Protein AF-A0A8J2LTZ0-F1 (afdb_monomer)

Mean predicted aligned error: 5.01 Å

Radius of gyration: 19.56 Å; Cα contacts (8 Å, |Δi|>4): 197; chains: 1; bounding box: 37×39×78 Å

Organism: NCBI:txid39272

Nearest PDB structures (foldseek):
  4l1j-assembly1_A  TM=9.941E-01  e=5.774E-14  Homo sapiens
  4dmb-assembly1_A  TM=9.939E-01  e=9.249E-14  Homo sapiens
  4l7e-assembly1_A  TM=9.922E-01  e=8.417E-14  Homo sapiens
  4l7w-assembly1_A-2  TM=9.909E-01  e=3.301E-13  Homo sapiens
  5tk6-assembly1_A  TM=7.245E-01  e=4.046E-03  Priestia megaterium

Sequence (200 aa):
MSENKSTSLDKMPPTLDFLNYICKLKHLDRAGWVRCGIEKPEPVAAHMYRMAVMSAFIIRDPSIDANKCIRLSIVHDMGESIIGDITPHDDVPKTTKAAMEFAAIEKITSLLPGASGEELLNLFVEYEEGKTPEAKIVKYLDRYDMIQQAYEYERNEKKPKFLQEFFDATANFFDDSHPIIKDLVDKLLAAREANTPFSQ

Foldseek 3Di:
DDDPPPPDPPDDQLVVVLVVLLVLQQVFFQVLCVVLVNPDGGGNQVLLVVQLVCLQPLPPPPVDDSVLLNLLSNQQCSLCSPVGNDDPPNPQDPVNVVVSSLVSLLSSLVSDDDPSSVVSSVSNVCLVVCPDPSSVVSVLSSLLSQLLVVLVSCLVVVNQCSVVVSCVVCVPPDDCPRVSSNVSVVVSVVCSVVVPDDDD

Secondary structure (DSSP, 8-state):
---------SS--HHHHHHHHHHHTTS-B-HHHHHTT-SSPPBHHHHHHHHHHHHHHT---TTS-HHHHHHHHHHTTTTHHHH----TTS---HHHHHHHHHHHHHHHHTTS-HHHHHHHHHHHHHHHHT-SHHHHHHHHHHHHHHHHHHHHHHHHTT-TTTTHHHHHTTTTT--TTSHHHHHHHHHHHHHHHHTPPPP-

Solvent-accessible surface area (backbone atoms only — not comparable to full-atom values): 11386 Å² total; per-residue (Å²): 136,82,82,79,78,81,74,80,79,86,64,79,57,46,60,58,50,37,52,51,41,61,51,41,23,67,72,36,54,36,43,73,39,50,74,74,65,46,90,80,47,60,23,48,46,54,55,27,48,53,36,23,51,40,26,63,71,65,57,74,60,87,93,51,59,37,69,55,24,26,54,36,32,66,41,60,66,57,20,31,47,73,74,46,66,83,51,93,84,68,79,66,53,71,70,56,49,54,53,52,38,49,55,32,37,54,55,50,27,69,32,41,70,67,70,62,15,52,52,52,49,50,39,36,52,44,42,73,68,42,76,49,73,43,28,41,52,41,58,49,40,55,56,49,51,53,43,52,49,39,54,53,48,22,58,75,71,70,37,82,71,75,54,45,69,58,48,66,76,42,66,87,69,73,53,82,89,45,57,72,60,38,53,51,51,54,52,49,55,53,35,61,75,67,68,59,76,80,85,127

Structure (mmCIF, N/CA/C/O backbone):
data_AF-A0A8J2LTZ0-F1
#
_entry.id   AF-A0A8J2LTZ0-F1
#
loop_
_atom_site.group_PDB
_atom_site.id
_atom_site.type_symbol
_atom_site.label_atom_id
_atom_site.label_alt_id
_atom_site.label_comp_id
_atom_site.label_asym_id
_atom_site.label_entity_id
_atom_site.label_seq_id
_atom_site.pdbx_PDB_ins_code
_atom_site.Cartn_x
_atom_site.Cartn_y
_atom_site.Cartn_z
_atom_site.occupancy
_atom_site.B_iso_or_equiv
_atom_site.auth_seq_id
_atom_site.auth_comp_id
_atom_site.auth_asym_id
_atom_site.auth_atom_id
_atom_site.pdbx_PDB_model_num
ATOM 1 N N . MET A 1 1 ? -6.644 -12.182 -57.196 1.00 40.38 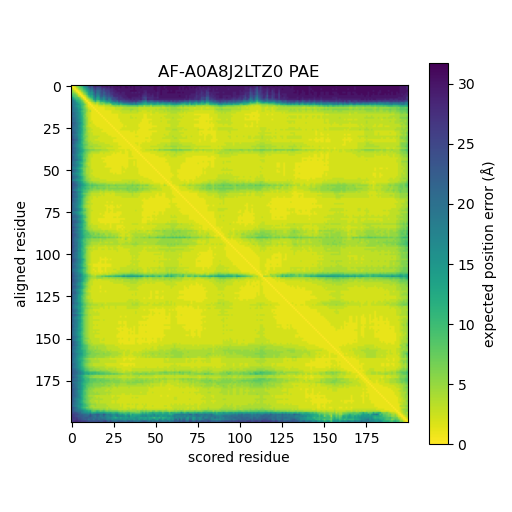1 MET A N 1
ATOM 2 C CA . MET A 1 1 ? -6.106 -12.986 -56.080 1.00 40.38 1 MET A CA 1
ATOM 3 C C . MET A 1 1 ? -6.037 -12.070 -54.875 1.00 40.38 1 MET A C 1
ATOM 5 O O . MET A 1 1 ? -5.171 -11.211 -54.824 1.00 40.38 1 MET A O 1
ATOM 9 N N . SER A 1 2 ? -7.046 -12.135 -54.011 1.00 39.97 2 SER A N 1
ATOM 10 C CA . SER A 1 2 ? -7.120 -11.343 -52.785 1.00 39.97 2 SER A CA 1
ATOM 11 C C . SER A 1 2 ? -6.332 -12.061 -51.693 1.00 39.97 2 SER A C 1
ATOM 13 O O . SER A 1 2 ? -6.757 -13.117 -51.223 1.00 39.97 2 SER A O 1
ATOM 15 N N . GLU A 1 3 ? -5.187 -11.509 -51.304 1.00 43.00 3 GLU A N 1
ATOM 16 C CA . GLU A 1 3 ? -4.501 -11.928 -50.085 1.00 43.00 3 GLU A CA 1
ATOM 17 C C . GLU A 1 3 ? -5.344 -11.503 -48.884 1.00 43.00 3 GLU A C 1
ATOM 19 O O . GLU A 1 3 ? -5.411 -10.333 -48.509 1.00 43.00 3 GLU A O 1
ATOM 24 N N . ASN A 1 4 ? -6.026 -12.480 -48.299 1.00 43.69 4 ASN A N 1
ATOM 25 C CA . ASN A 1 4 ? -6.722 -12.327 -47.040 1.00 43.69 4 ASN A CA 1
ATOM 26 C C . ASN A 1 4 ? -5.665 -12.308 -45.924 1.00 43.69 4 ASN A C 1
ATOM 28 O O . ASN A 1 4 ? -5.290 -13.353 -45.391 1.00 43.69 4 ASN A O 1
ATOM 32 N N . LYS A 1 5 ? -5.132 -11.125 -45.598 1.00 48.72 5 LYS A N 1
ATOM 33 C CA . LYS A 1 5 ? -4.379 -10.924 -44.355 1.00 48.72 5 LYS A CA 1
ATOM 34 C C . LYS A 1 5 ? -5.363 -11.008 -43.192 1.00 48.72 5 LYS A C 1
ATOM 36 O O . LYS A 1 5 ? -5.880 -10.000 -42.726 1.00 48.72 5 LYS A O 1
ATOM 41 N N . SER A 1 6 ? -5.601 -12.228 -42.724 1.00 45.28 6 SER A N 1
ATOM 42 C CA . SER A 1 6 ? -6.090 -12.489 -41.374 1.00 45.28 6 SER A CA 1
ATOM 43 C C . SER A 1 6 ? -5.031 -11.990 -40.386 1.00 45.28 6 SER A C 1
ATOM 45 O O . SER A 1 6 ? -4.165 -12.745 -39.948 1.00 45.28 6 SER A O 1
ATOM 47 N N . THR A 1 7 ? -5.028 -10.691 -40.095 1.00 48.81 7 THR A N 1
ATOM 48 C CA . THR A 1 7 ? -4.232 -10.117 -39.009 1.00 48.81 7 THR A CA 1
ATOM 49 C C . THR A 1 7 ? -4.805 -10.622 -37.691 1.00 48.81 7 THR A C 1
ATOM 51 O O . THR A 1 7 ? -5.955 -10.337 -37.366 1.00 48.81 7 THR A O 1
ATOM 54 N N . SER A 1 8 ? -4.010 -11.412 -36.972 1.00 49.56 8 SER A N 1
ATOM 55 C CA . SER A 1 8 ? -4.350 -12.049 -35.701 1.00 49.56 8 SER A CA 1
ATOM 56 C C . SER A 1 8 ? -4.880 -11.044 -34.671 1.00 49.56 8 SER A C 1
ATOM 58 O O . SER A 1 8 ? -4.117 -10.233 -34.148 1.00 49.56 8 SER A O 1
ATOM 60 N N . LEU A 1 9 ? -6.166 -11.142 -34.342 1.00 53.19 9 LEU A N 1
ATOM 61 C CA . LEU A 1 9 ? -6.777 -10.524 -33.158 1.00 53.19 9 LEU A CA 1
ATOM 62 C C . LEU A 1 9 ? -6.761 -11.470 -31.938 1.00 53.19 9 LEU A C 1
ATOM 64 O O . LEU A 1 9 ? -7.422 -11.200 -30.944 1.00 53.19 9 LEU A O 1
ATOM 68 N N . ASP A 1 10 ? -5.998 -12.568 -31.988 1.00 63.09 10 ASP A N 1
ATOM 69 C CA . ASP A 1 10 ? -6.028 -13.623 -30.961 1.00 63.09 10 ASP A CA 1
ATOM 70 C C . ASP A 1 10 ? -5.304 -13.269 -29.649 1.00 63.09 10 ASP A C 1
ATOM 72 O O . ASP A 1 10 ? -5.413 -14.014 -28.675 1.00 63.09 10 ASP A O 1
ATOM 76 N N . LYS A 1 11 ? -4.554 -12.157 -29.584 1.00 69.62 11 LYS A N 1
ATOM 77 C CA . LYS A 1 11 ? -3.869 -11.716 -28.356 1.00 69.62 11 LYS A CA 1
ATOM 78 C C . LYS A 1 11 ? -3.955 -10.207 -28.167 1.00 69.62 11 LYS A C 1
ATOM 80 O O . LYS A 1 11 ? -3.674 -9.441 -29.088 1.00 69.62 11 LYS A O 1
ATOM 85 N N . MET A 1 12 ? -4.319 -9.803 -26.953 1.00 85.31 12 MET A N 1
ATOM 86 C CA . MET A 1 12 ? -4.324 -8.408 -26.527 1.00 85.31 12 MET A CA 1
ATOM 87 C C . MET A 1 12 ? -2.895 -7.832 -26.620 1.00 85.31 12 MET A C 1
ATOM 89 O O . MET A 1 12 ? -1.934 -8.525 -26.275 1.00 85.31 12 MET A O 1
ATOM 93 N N . PRO A 1 13 ? -2.714 -6.585 -27.091 1.00 92.88 13 PRO A N 1
ATOM 94 C CA . PRO A 1 13 ? -1.426 -5.904 -27.021 1.00 92.88 13 PRO A CA 1
ATOM 95 C C . PRO A 1 13 ? -0.879 -5.896 -25.580 1.00 92.88 13 PRO A C 1
ATOM 97 O O . PRO A 1 13 ? -1.644 -5.580 -24.666 1.00 92.88 13 PRO A O 1
ATOM 100 N N . PRO A 1 14 ? 0.425 -6.159 -25.355 1.00 93.94 14 PRO A N 1
ATOM 101 C CA . PRO A 1 14 ? 0.993 -6.265 -24.006 1.00 93.94 14 PRO A CA 1
ATOM 102 C C . PRO A 1 14 ? 0.697 -5.063 -23.104 1.00 93.94 14 PRO A C 1
ATOM 104 O O . PRO A 1 14 ? 0.340 -5.228 -21.944 1.00 93.94 14 PRO A O 1
ATOM 107 N N . THR A 1 15 ? 0.744 -3.847 -23.650 1.00 92.81 15 THR A N 1
ATOM 108 C CA . THR A 1 15 ? 0.441 -2.623 -22.898 1.00 92.81 15 THR A CA 1
ATOM 109 C C . THR A 1 15 ? -1.018 -2.542 -22.450 1.00 92.81 15 THR A C 1
ATOM 111 O O . THR A 1 15 ? -1.293 -2.023 -21.372 1.00 92.81 15 THR A O 1
ATOM 114 N N . LEU A 1 16 ? -1.961 -3.070 -23.235 1.00 95.25 16 LEU A N 1
ATOM 115 C CA . LEU A 1 16 ? -3.363 -3.160 -22.827 1.00 95.25 16 LEU A CA 1
ATOM 116 C C . LEU A 1 16 ? -3.557 -4.253 -21.770 1.00 95.25 16 LEU A C 1
ATOM 118 O O . LEU A 1 16 ? -4.311 -4.043 -20.824 1.00 95.25 16 LEU A O 1
ATOM 122 N N . ASP A 1 17 ? -2.830 -5.368 -21.862 1.00 95.25 17 ASP A N 1
ATOM 123 C CA . ASP A 1 17 ? -2.831 -6.394 -20.812 1.00 95.25 17 ASP A CA 1
ATOM 124 C C . ASP A 1 17 ? -2.234 -5.892 -19.494 1.00 95.25 17 ASP A C 1
ATOM 126 O O . ASP A 1 17 ? -2.790 -6.168 -18.431 1.00 95.25 17 ASP A O 1
ATOM 130 N N . PHE A 1 18 ? -1.170 -5.088 -19.541 1.00 97.06 18 PHE A N 1
ATOM 131 C CA . PHE A 1 18 ? -0.648 -4.388 -18.367 1.00 97.06 18 PHE A CA 1
ATOM 132 C C . PHE A 1 18 ? -1.750 -3.549 -17.704 1.00 97.06 18 PHE A C 1
ATOM 134 O O . PHE A 1 18 ? -2.015 -3.701 -16.512 1.00 97.06 18 PHE A O 1
ATOM 141 N N . LEU A 1 19 ? -2.462 -2.725 -18.482 1.00 97.12 19 LEU A N 1
ATOM 142 C CA . LEU A 1 19 ? -3.569 -1.915 -17.964 1.00 97.12 19 LEU A CA 1
ATOM 143 C C . LEU A 1 19 ? -4.720 -2.772 -17.419 1.00 97.12 19 LEU A C 1
ATOM 145 O O . LEU A 1 19 ? -5.351 -2.375 -16.439 1.00 97.12 19 LEU A O 1
ATOM 149 N N . ASN A 1 20 ? -4.973 -3.950 -17.997 1.00 97.38 20 ASN A N 1
ATOM 150 C CA . ASN A 1 20 ? -5.952 -4.900 -17.469 1.00 97.38 20 ASN A CA 1
ATOM 151 C C . ASN A 1 20 ? -5.545 -5.417 -16.081 1.00 97.38 20 ASN A C 1
ATOM 153 O O . ASN A 1 20 ? -6.409 -5.513 -15.213 1.00 97.38 20 ASN A O 1
ATOM 157 N N . TYR A 1 21 ? -4.260 -5.700 -15.833 1.00 97.88 21 TYR A N 1
ATOM 158 C CA . TYR A 1 21 ? -3.774 -6.051 -14.491 1.00 97.88 21 TYR A CA 1
ATOM 159 C C . TYR A 1 21 ? -3.962 -4.900 -13.501 1.00 97.88 21 TYR A C 1
ATOM 161 O O . TYR A 1 21 ? -4.555 -5.106 -12.445 1.00 97.88 21 TYR A O 1
ATOM 169 N N . ILE A 1 22 ? -3.585 -3.673 -13.870 1.00 97.75 22 ILE A N 1
ATOM 170 C CA . ILE A 1 22 ? -3.809 -2.498 -13.011 1.00 97.75 22 ILE A CA 1
ATOM 171 C C . ILE A 1 22 ? -5.305 -2.279 -12.735 1.00 97.75 22 ILE A C 1
ATOM 173 O O . ILE A 1 22 ? -5.693 -1.904 -11.631 1.00 97.75 22 ILE A O 1
ATOM 177 N N . CYS A 1 23 ? -6.174 -2.549 -13.712 1.00 98.12 23 CYS A N 1
ATOM 178 C CA . CYS A 1 23 ? -7.620 -2.438 -13.545 1.00 98.12 23 CYS A CA 1
ATOM 179 C C . CYS A 1 23 ? -8.162 -3.381 -12.461 1.00 98.12 23 CYS A C 1
ATOM 181 O O . CYS A 1 23 ? -9.056 -2.988 -11.715 1.00 98.12 23 CYS A O 1
ATOM 183 N N . LYS A 1 24 ? -7.597 -4.586 -12.311 1.00 98.44 24 LYS A N 1
ATOM 184 C CA . LYS A 1 24 ? -8.033 -5.539 -11.277 1.00 98.44 24 LYS A CA 1
ATOM 185 C C . LYS A 1 24 ? -7.898 -4.973 -9.866 1.00 98.44 24 LYS A C 1
ATOM 187 O O . LYS A 1 24 ? -8.767 -5.232 -9.047 1.00 98.44 24 LYS A O 1
ATOM 192 N N . LEU A 1 25 ? -6.890 -4.137 -9.610 1.00 98.50 25 LEU A N 1
ATOM 193 C CA . LEU A 1 25 ? -6.675 -3.499 -8.302 1.00 98.50 25 LEU A CA 1
ATOM 194 C C . LEU A 1 25 ? -7.804 -2.534 -7.916 1.00 98.50 25 LEU A C 1
ATOM 196 O O . LEU A 1 25 ? -7.984 -2.245 -6.740 1.00 98.50 25 LEU A O 1
ATOM 200 N N . LYS A 1 26 ? -8.588 -2.039 -8.885 1.00 98.19 26 LYS A N 1
ATOM 201 C CA . LYS A 1 26 ? -9.785 -1.212 -8.630 1.00 98.19 26 LYS A CA 1
ATOM 202 C C . LYS A 1 26 ? -10.966 -2.024 -8.099 1.00 98.19 26 LYS A C 1
ATOM 204 O O . LYS A 1 26 ? -11.937 -1.440 -7.630 1.00 98.19 26 LYS A O 1
ATOM 209 N N . HIS A 1 27 ? -10.898 -3.343 -8.245 1.00 98.00 27 HIS A N 1
ATOM 210 C CA . HIS A 1 27 ? -11.948 -4.300 -7.904 1.00 98.00 27 HIS A CA 1
ATOM 211 C C . HIS A 1 27 ? -11.455 -5.370 -6.923 1.00 98.00 27 HIS A C 1
ATOM 213 O O . HIS A 1 27 ? -12.162 -6.343 -6.679 1.00 98.00 27 HIS A O 1
ATOM 219 N N . LEU A 1 28 ? -10.232 -5.214 -6.411 1.00 98.38 28 LEU A N 1
ATOM 220 C CA . LEU A 1 28 ? -9.662 -6.069 -5.387 1.00 98.38 28 LEU A CA 1
ATOM 221 C C . LEU A 1 28 ? -9.823 -5.357 -4.053 1.00 98.38 28 LEU A C 1
ATOM 223 O O . LEU A 1 28 ? -9.077 -4.427 -3.755 1.00 98.38 28 LEU A O 1
ATOM 227 N N . ASP A 1 29 ? -10.823 -5.779 -3.296 1.00 98.50 29 ASP A N 1
ATOM 228 C CA . ASP A 1 29 ? -11.063 -5.301 -1.942 1.00 98.50 29 ASP A CA 1
ATOM 229 C C . ASP A 1 29 ? -9.931 -5.743 -1.016 1.00 98.50 29 ASP A C 1
ATOM 231 O O . ASP A 1 29 ? -9.497 -6.897 -1.077 1.00 98.50 29 ASP A O 1
ATOM 235 N N . ARG A 1 30 ? -9.482 -4.850 -0.127 1.00 98.44 30 ARG A N 1
ATOM 236 C CA . ARG A 1 30 ? -8.475 -5.218 0.870 1.00 98.44 30 ARG A CA 1
ATOM 237 C C . ARG A 1 30 ? -9.021 -6.282 1.821 1.00 98.44 30 ARG A C 1
ATOM 239 O O . ARG A 1 30 ? -9.986 -6.056 2.561 1.00 98.44 30 ARG A O 1
ATOM 246 N N . ALA A 1 31 ? -8.373 -7.439 1.834 1.00 97.31 31 ALA A N 1
ATOM 247 C CA . ALA A 1 31 ? -8.829 -8.654 2.495 1.00 97.31 31 ALA A CA 1
ATOM 248 C C . ALA A 1 31 ? -8.902 -8.502 4.022 1.00 97.31 31 ALA A C 1
ATOM 250 O O . ALA A 1 31 ? -9.782 -9.083 4.664 1.00 97.31 31 ALA A O 1
ATOM 251 N 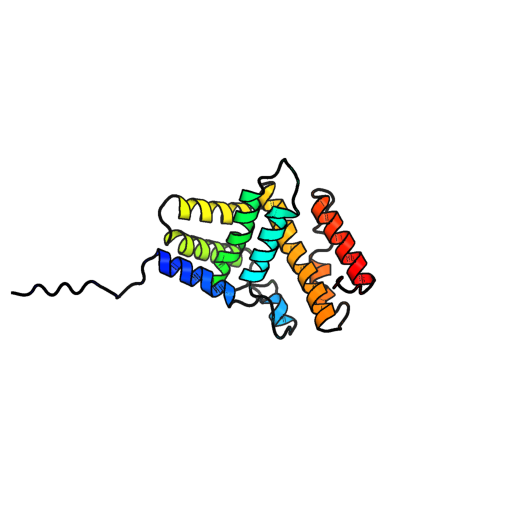N . GLY A 1 32 ? -8.047 -7.655 4.607 1.00 97.19 32 GLY A N 1
ATOM 252 C CA . GLY A 1 32 ? -8.122 -7.296 6.025 1.00 97.19 32 GLY A CA 1
ATOM 253 C C . GLY A 1 32 ? -9.493 -6.732 6.418 1.00 97.19 32 GLY A C 1
ATOM 254 O O . GLY A 1 32 ? -10.077 -7.170 7.405 1.00 97.19 32 GLY A O 1
ATOM 255 N N . TRP A 1 33 ? -10.053 -5.827 5.612 1.00 98.31 33 TRP A N 1
ATOM 256 C CA . TRP A 1 33 ? -11.362 -5.216 5.870 1.00 98.31 33 TRP A CA 1
ATOM 257 C C . TRP A 1 33 ? -12.518 -6.183 5.607 1.00 98.31 33 TRP A C 1
ATOM 259 O O . TRP A 1 33 ? -13.475 -6.222 6.385 1.00 98.31 33 TRP A O 1
ATOM 269 N N . VAL A 1 34 ? -12.409 -7.001 4.552 1.00 97.50 34 VAL A N 1
ATOM 270 C CA . VAL A 1 34 ? -13.381 -8.063 4.239 1.00 97.50 34 VAL A CA 1
ATOM 271 C C . VAL A 1 34 ? -13.520 -9.022 5.424 1.00 97.50 34 VAL A C 1
ATOM 273 O O . VAL A 1 34 ? -14.635 -9.313 5.858 1.00 97.50 34 VAL A O 1
ATOM 276 N N . ARG A 1 35 ? -12.396 -9.460 6.010 1.00 96.94 35 ARG A N 1
ATOM 277 C CA . ARG A 1 35 ? -12.371 -10.344 7.189 1.00 96.94 35 ARG A CA 1
ATOM 278 C C . ARG A 1 35 ? -13.108 -9.738 8.385 1.00 96.94 35 ARG A C 1
ATOM 280 O O . ARG A 1 35 ? -13.810 -10.451 9.097 1.00 96.94 35 ARG A O 1
ATOM 287 N N . CYS A 1 36 ? -12.968 -8.433 8.599 1.00 96.44 36 CYS A N 1
ATOM 288 C CA . CYS A 1 36 ? -13.616 -7.718 9.699 1.00 96.44 36 CYS A CA 1
ATOM 289 C C . CYS A 1 36 ? -15.098 -7.399 9.440 1.00 96.44 36 CYS A C 1
ATOM 291 O O . CYS A 1 36 ? -15.739 -6.767 10.280 1.00 96.44 36 CYS A O 1
ATOM 293 N N . GLY A 1 37 ? -15.652 -7.825 8.300 1.00 96.75 37 GLY A N 1
ATOM 294 C CA . GLY A 1 37 ? -17.060 -7.637 7.963 1.00 96.75 37 GLY A CA 1
ATOM 295 C C . GLY A 1 37 ? -17.416 -6.217 7.522 1.00 96.75 37 GLY A C 1
ATOM 296 O O . GLY A 1 37 ? -18.571 -5.820 7.663 1.00 96.75 37 GLY A O 1
ATOM 297 N N . ILE A 1 38 ? -16.454 -5.447 7.004 1.00 97.75 38 ILE A N 1
ATOM 298 C CA . ILE A 1 38 ? -16.748 -4.169 6.343 1.00 97.75 38 ILE A CA 1
ATOM 299 C C . ILE A 1 38 ? -17.543 -4.454 5.064 1.00 97.75 38 ILE A C 1
ATOM 301 O O . ILE A 1 38 ? -17.085 -5.210 4.213 1.00 97.75 38 ILE A O 1
ATOM 305 N N . GLU A 1 39 ? -18.724 -3.847 4.910 1.00 94.75 39 GLU A N 1
ATOM 306 C CA . GLU A 1 39 ? -19.608 -4.109 3.759 1.00 94.75 39 GLU A CA 1
ATOM 307 C C . GLU A 1 39 ? -19.034 -3.572 2.437 1.00 94.75 39 GLU A C 1
ATOM 309 O O . GLU A 1 39 ? -19.190 -4.189 1.386 1.00 94.75 39 GLU A O 1
ATOM 314 N N . LYS A 1 40 ? -18.385 -2.402 2.487 1.00 96.25 40 LYS A N 1
ATOM 315 C CA . LYS A 1 40 ? -17.783 -1.718 1.330 1.00 96.25 40 LYS A CA 1
ATOM 316 C C . LYS A 1 40 ? -16.328 -1.360 1.634 1.00 96.25 40 LYS A C 1
ATOM 318 O O . LYS A 1 40 ? -16.031 -0.193 1.916 1.00 96.25 40 LYS A O 1
ATOM 323 N N . PRO A 1 41 ? -15.447 -2.368 1.679 1.00 97.75 41 PRO A N 1
ATOM 324 C CA . PRO A 1 41 ? -14.032 -2.155 1.920 1.00 97.75 41 PRO A CA 1
ATOM 325 C C . PRO A 1 41 ? -13.419 -1.351 0.768 1.00 97.75 41 PRO A C 1
ATOM 327 O O . PRO A 1 41 ? -13.922 -1.343 -0.355 1.00 97.75 41 PRO A O 1
ATOM 330 N N . GLU A 1 42 ? -12.351 -0.618 1.058 1.00 98.31 42 GLU A N 1
ATOM 331 C CA . GLU A 1 42 ? -11.603 0.079 0.026 1.00 98.31 42 GLU A CA 1
ATOM 332 C C . GLU A 1 42 ? -10.904 -0.950 -0.875 1.00 98.31 42 GLU A C 1
ATOM 334 O O . GLU A 1 42 ? -10.415 -1.978 -0.383 1.00 98.31 42 GLU A O 1
ATOM 339 N N . PRO A 1 43 ? -10.815 -0.685 -2.186 1.00 98.56 43 PRO A N 1
ATOM 340 C CA . PRO A 1 43 ? -9.971 -1.481 -3.051 1.00 98.56 43 PRO A CA 1
ATOM 341 C C . PRO A 1 43 ? -8.492 -1.135 -2.826 1.00 98.56 43 PRO A C 1
ATOM 343 O O . PRO A 1 43 ? -8.157 -0.001 -2.475 1.00 98.56 43 PRO A O 1
ATOM 346 N N . VAL A 1 44 ? -7.591 -2.067 -3.132 1.00 98.69 44 VAL A N 1
ATOM 347 C CA . VAL A 1 44 ? -6.125 -1.886 -3.055 1.00 98.69 44 VAL A CA 1
ATOM 348 C C . VAL A 1 44 ? -5.665 -0.630 -3.808 1.00 98.69 44 VAL A C 1
ATOM 350 O O . VAL A 1 44 ? -4.824 0.132 -3.336 1.00 98.69 44 VAL A O 1
ATOM 353 N N . ALA A 1 45 ? -6.278 -0.325 -4.957 1.00 98.56 45 ALA A N 1
ATOM 354 C CA . ALA A 1 45 ? -5.967 0.899 -5.698 1.00 98.56 45 ALA A CA 1
ATOM 355 C C . ALA A 1 45 ? -6.280 2.200 -4.923 1.00 98.56 45 ALA A C 1
ATOM 357 O O . ALA A 1 45 ? -5.597 3.203 -5.132 1.00 98.56 45 ALA A O 1
ATOM 358 N N . ALA A 1 46 ? -7.302 2.213 -4.058 1.00 98.69 46 ALA A N 1
ATOM 359 C CA . ALA A 1 46 ? -7.654 3.385 -3.250 1.00 98.69 46 ALA A CA 1
ATOM 360 C C . ALA A 1 46 ? -6.643 3.613 -2.116 1.00 98.69 46 ALA A C 1
ATOM 362 O O . ALA A 1 46 ? -6.220 4.752 -1.906 1.00 98.69 46 ALA A O 1
ATOM 363 N N . HIS A 1 47 ? -6.190 2.529 -1.484 1.00 98.69 47 HIS A N 1
ATOM 364 C CA . HIS A 1 47 ? -5.102 2.542 -0.509 1.00 98.69 47 HIS A CA 1
ATOM 365 C C . HIS A 1 47 ? -3.821 3.150 -1.111 1.00 98.69 47 HIS A C 1
ATOM 367 O O . HIS A 1 47 ? -3.326 4.183 -0.647 1.00 98.69 47 HIS A O 1
ATOM 373 N N . MET A 1 48 ? -3.354 2.606 -2.242 1.00 98.69 48 MET A N 1
ATOM 374 C CA . MET A 1 48 ? -2.170 3.127 -2.940 1.00 98.69 48 MET A CA 1
ATOM 375 C C . MET A 1 48 ? -2.333 4.591 -3.383 1.00 98.69 48 MET A C 1
ATOM 377 O O . MET A 1 48 ? -1.368 5.361 -3.383 1.00 98.69 48 MET A O 1
ATOM 381 N N . TYR A 1 49 ? -3.551 5.011 -3.750 1.00 98.81 49 TYR A N 1
ATOM 382 C CA . TYR A 1 49 ? -3.832 6.405 -4.096 1.00 98.81 49 TYR A CA 1
ATOM 383 C C . TYR A 1 49 ? -3.626 7.343 -2.902 1.00 98.81 49 TYR A C 1
ATOM 385 O O . TYR A 1 49 ? -2.930 8.354 -3.042 1.00 98.81 49 TYR A O 1
ATOM 393 N N . ARG A 1 50 ? -4.184 7.031 -1.723 1.00 98.69 50 ARG A N 1
ATOM 394 C CA . ARG A 1 50 ? -4.010 7.890 -0.541 1.00 98.69 50 ARG A CA 1
ATOM 395 C C . ARG A 1 50 ? -2.544 7.919 -0.103 1.00 98.69 50 ARG A C 1
ATOM 397 O O . ARG A 1 50 ? -2.032 9.007 0.158 1.00 98.69 50 ARG A O 1
ATOM 404 N N . MET A 1 51 ? -1.821 6.801 -0.176 1.00 98.62 51 MET A N 1
ATOM 405 C CA . MET A 1 51 ? -0.368 6.774 0.048 1.00 98.62 51 MET A CA 1
ATOM 406 C C . MET A 1 51 ? 0.417 7.691 -0.898 1.00 98.62 51 MET A C 1
ATOM 408 O O . MET A 1 51 ? 1.300 8.431 -0.453 1.00 98.62 51 MET A O 1
ATOM 412 N N . ALA A 1 52 ? 0.084 7.696 -2.191 1.00 98.62 52 ALA A N 1
ATOM 413 C CA . ALA A 1 52 ? 0.712 8.585 -3.165 1.00 98.62 52 ALA A CA 1
ATOM 414 C C . ALA A 1 52 ? 0.440 10.066 -2.845 1.00 98.62 52 ALA A C 1
ATOM 416 O O . ALA A 1 52 ? 1.349 10.894 -2.920 1.00 98.62 52 ALA A O 1
ATOM 417 N N . VAL A 1 53 ? -0.783 10.405 -2.421 1.00 98.62 53 VAL A N 1
ATOM 418 C CA . VAL A 1 53 ? -1.140 11.762 -1.969 1.00 98.62 53 VAL A CA 1
ATOM 419 C C . VAL A 1 53 ? -0.336 12.160 -0.727 1.00 98.62 53 VAL A C 1
ATOM 421 O O . VAL A 1 53 ? 0.201 13.270 -0.675 1.00 98.62 53 VAL A O 1
ATOM 424 N N . MET A 1 54 ? -0.197 11.265 0.256 1.00 98.31 54 MET A N 1
ATOM 425 C CA . MET A 1 54 ? 0.615 11.522 1.450 1.00 98.31 54 MET A CA 1
ATOM 426 C C . MET A 1 54 ? 2.089 11.742 1.092 1.00 98.31 54 MET A C 1
ATOM 428 O O . MET A 1 54 ? 2.693 12.714 1.552 1.00 98.31 54 MET A O 1
ATOM 432 N N . SER A 1 55 ? 2.637 10.901 0.212 1.00 97.88 55 SER A N 1
ATOM 433 C CA . SER A 1 55 ? 4.006 11.027 -0.301 1.00 97.88 55 SER A CA 1
ATOM 434 C C . SER A 1 55 ? 4.248 12.367 -0.999 1.00 97.88 55 SER A C 1
ATOM 436 O O . SER A 1 55 ? 5.300 12.968 -0.817 1.00 97.88 55 SER A O 1
ATOM 438 N N . ALA A 1 56 ? 3.274 12.852 -1.772 1.00 97.56 56 ALA A N 1
ATOM 439 C CA . ALA A 1 56 ? 3.404 14.079 -2.552 1.00 97.56 56 ALA A CA 1
ATOM 440 C C . ALA A 1 56 ? 3.302 15.365 -1.716 1.00 97.56 56 ALA A C 1
ATOM 442 O O . ALA A 1 56 ? 3.971 16.352 -2.020 1.00 97.56 56 ALA A O 1
ATOM 443 N N . PHE A 1 57 ? 2.426 15.391 -0.704 1.00 97.00 57 PHE A N 1
ATOM 444 C CA . PHE A 1 57 ? 2.001 16.656 -0.083 1.00 97.00 57 PHE A CA 1
ATOM 445 C C . PHE A 1 57 ? 2.223 16.742 1.428 1.00 97.00 57 PHE A C 1
ATOM 447 O O . PHE A 1 57 ? 2.296 17.854 1.974 1.00 97.00 57 PHE A O 1
ATOM 454 N N . ILE A 1 58 ? 2.323 15.596 2.105 1.00 95.38 58 ILE A N 1
ATOM 455 C CA . ILE A 1 58 ? 2.506 15.526 3.557 1.00 95.38 58 ILE A CA 1
ATOM 456 C C . ILE A 1 58 ? 3.978 15.313 3.900 1.00 95.38 58 ILE A C 1
ATOM 458 O O . ILE A 1 58 ? 4.500 15.994 4.784 1.00 95.38 58 ILE A O 1
ATOM 462 N N . ILE A 1 59 ? 4.667 14.431 3.176 1.00 93.44 59 ILE A N 1
ATOM 463 C CA . ILE A 1 59 ? 6.111 14.255 3.331 1.00 93.44 59 ILE A CA 1
ATOM 464 C C . ILE A 1 59 ? 6.822 15.472 2.736 1.00 93.44 59 ILE A C 1
ATOM 466 O O . ILE A 1 59 ? 6.806 15.703 1.532 1.00 93.44 59 ILE A O 1
ATOM 470 N N . ARG A 1 60 ? 7.417 16.285 3.612 1.00 90.06 60 ARG A N 1
ATOM 471 C CA . ARG A 1 60 ? 8.081 17.555 3.264 1.00 90.06 60 ARG A CA 1
ATOM 472 C C . ARG A 1 60 ? 9.563 17.577 3.622 1.00 90.06 60 ARG A C 1
ATOM 474 O O . ARG A 1 60 ? 10.157 18.649 3.696 1.00 90.06 60 ARG A O 1
ATOM 481 N N . ASP A 1 61 ? 10.142 16.411 3.885 1.00 90.31 61 ASP A N 1
ATOM 482 C CA . ASP A 1 61 ? 11.571 16.289 4.142 1.00 90.31 61 ASP A CA 1
ATOM 483 C C . ASP A 1 61 ? 12.349 16.565 2.840 1.00 90.31 61 ASP A C 1
ATOM 485 O O . ASP A 1 61 ? 12.199 15.812 1.877 1.00 90.31 61 ASP A O 1
ATOM 489 N N . PRO A 1 62 ? 13.168 17.632 2.773 1.00 91.19 62 PRO A N 1
ATOM 490 C CA . PRO A 1 62 ? 13.898 17.989 1.559 1.00 91.19 62 PRO A CA 1
ATOM 491 C C . PRO A 1 62 ? 15.012 16.995 1.196 1.00 91.19 62 PRO A C 1
ATOM 493 O O . PRO A 1 62 ? 15.573 17.098 0.108 1.00 91.19 62 PRO A O 1
ATOM 496 N N . SER A 1 63 ? 15.365 16.067 2.092 1.00 93.06 63 SER A N 1
ATOM 497 C CA . SER A 1 63 ? 16.344 15.007 1.829 1.00 93.06 63 SER A CA 1
ATOM 498 C C . SER A 1 63 ? 15.751 13.774 1.140 1.00 93.06 63 SER A C 1
ATOM 500 O O . SER A 1 63 ? 16.499 12.872 0.770 1.00 93.06 63 SER A O 1
ATOM 502 N N . ILE A 1 64 ? 14.429 13.742 0.956 1.00 95.94 64 ILE A N 1
ATOM 503 C CA . ILE A 1 64 ? 13.678 12.611 0.413 1.00 95.94 64 ILE A CA 1
ATOM 504 C C . ILE A 1 64 ? 13.174 12.949 -0.986 1.00 95.94 64 ILE A C 1
ATOM 506 O O . ILE A 1 64 ? 12.576 14.006 -1.206 1.00 95.94 64 ILE A O 1
ATOM 510 N N . ASP A 1 65 ? 13.347 12.030 -1.937 1.00 97.44 65 ASP A N 1
ATOM 511 C CA . ASP A 1 65 ? 12.736 12.179 -3.257 1.00 97.44 65 ASP A CA 1
ATOM 512 C C . ASP A 1 65 ? 11.237 11.833 -3.210 1.00 97.44 65 ASP A C 1
ATOM 514 O O . ASP A 1 65 ? 10.823 10.674 -3.308 1.00 97.44 65 ASP A O 1
ATOM 518 N N . ALA A 1 66 ? 10.399 12.866 -3.104 1.00 96.38 66 ALA A N 1
ATOM 519 C CA . ALA A 1 66 ? 8.946 12.716 -3.089 1.00 96.38 66 ALA A CA 1
ATOM 520 C C . ALA A 1 66 ? 8.396 12.033 -4.356 1.00 96.38 66 ALA A C 1
ATOM 522 O O . ALA A 1 66 ? 7.454 11.244 -4.264 1.00 96.38 66 ALA A O 1
ATOM 523 N N . ASN A 1 67 ? 8.987 12.268 -5.535 1.00 97.56 67 ASN A N 1
ATOM 524 C CA . ASN A 1 67 ? 8.537 11.615 -6.769 1.00 97.56 67 ASN A CA 1
ATOM 525 C C . ASN A 1 67 ? 8.806 10.113 -6.721 1.00 97.56 67 ASN A C 1
ATOM 527 O O . ASN A 1 67 ? 7.985 9.317 -7.184 1.00 97.56 67 ASN A O 1
ATOM 531 N N . LYS A 1 68 ? 9.933 9.715 -6.132 1.00 98.38 68 LYS A N 1
ATOM 532 C CA . LYS A 1 68 ? 10.248 8.309 -5.905 1.00 98.38 68 LYS A CA 1
ATOM 533 C C . LYS A 1 68 ? 9.300 7.677 -4.884 1.00 98.38 68 LYS A C 1
ATOM 535 O O . LYS A 1 68 ? 8.777 6.603 -5.162 1.00 98.38 68 LYS A O 1
ATOM 540 N N . CYS A 1 69 ? 8.980 8.356 -3.778 1.00 98.50 69 CYS A N 1
ATOM 541 C CA . CYS A 1 69 ? 7.974 7.887 -2.811 1.00 98.50 69 CYS A CA 1
ATOM 542 C C . CYS A 1 69 ? 6.589 7.687 -3.447 1.00 98.50 69 CYS A C 1
ATOM 544 O O . CYS A 1 69 ? 5.933 6.676 -3.192 1.00 98.50 69 CYS A O 1
ATOM 546 N N . ILE A 1 70 ? 6.156 8.605 -4.320 1.00 98.69 70 ILE A N 1
ATOM 547 C CA . ILE A 1 70 ? 4.908 8.463 -5.089 1.00 98.69 70 ILE A CA 1
ATOM 548 C C . ILE A 1 70 ? 4.956 7.199 -5.953 1.00 98.69 70 ILE A C 1
ATOM 550 O O . ILE A 1 70 ? 4.012 6.414 -5.946 1.00 98.69 70 ILE A O 1
ATOM 554 N N . ARG A 1 71 ? 6.059 6.985 -6.681 1.00 98.50 71 ARG A N 1
ATOM 555 C CA . ARG A 1 71 ? 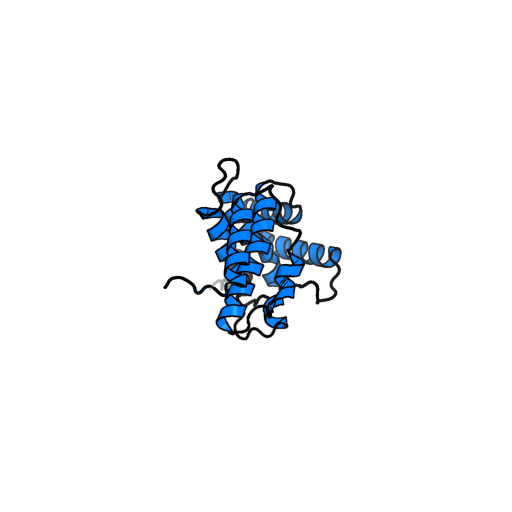6.233 5.819 -7.559 1.00 98.50 71 ARG A CA 1
ATOM 556 C C . ARG A 1 71 ? 6.264 4.502 -6.785 1.00 98.50 71 ARG A C 1
ATOM 558 O O . ARG A 1 71 ? 5.605 3.559 -7.199 1.00 98.50 71 ARG A O 1
ATOM 565 N N . LEU A 1 72 ? 6.966 4.453 -5.654 1.00 98.75 72 LEU A N 1
ATOM 566 C CA . LEU A 1 72 ? 6.949 3.307 -4.741 1.00 98.75 72 LEU A CA 1
ATOM 567 C C . LEU A 1 72 ? 5.521 3.027 -4.243 1.00 98.75 72 LEU A C 1
ATOM 569 O O . LEU A 1 72 ? 5.056 1.895 -4.331 1.00 98.75 72 LEU A O 1
ATOM 573 N N . SER A 1 73 ? 4.795 4.067 -3.815 1.00 98.75 73 SER A N 1
ATOM 574 C CA . SER A 1 73 ? 3.422 3.943 -3.302 1.00 98.75 73 SER A CA 1
ATOM 575 C C . SER A 1 73 ? 2.459 3.334 -4.322 1.00 98.75 73 SER A C 1
ATOM 577 O O . SER A 1 73 ? 1.648 2.494 -3.960 1.00 98.75 73 SER A O 1
ATOM 579 N N . ILE A 1 74 ? 2.548 3.713 -5.600 1.00 98.44 74 ILE A N 1
ATOM 580 C CA . ILE A 1 74 ? 1.645 3.183 -6.638 1.00 98.44 74 ILE A CA 1
ATOM 581 C C . ILE A 1 74 ? 2.063 1.809 -7.184 1.00 98.44 74 ILE A C 1
ATOM 583 O O . ILE A 1 74 ? 1.283 1.209 -7.919 1.00 98.44 74 ILE A O 1
ATOM 587 N N . VAL A 1 75 ? 3.282 1.341 -6.885 1.00 98.25 75 VAL A N 1
ATOM 588 C CA . VAL A 1 75 ? 3.842 0.081 -7.406 1.00 98.25 75 VAL A CA 1
ATOM 589 C C . VAL A 1 75 ? 3.7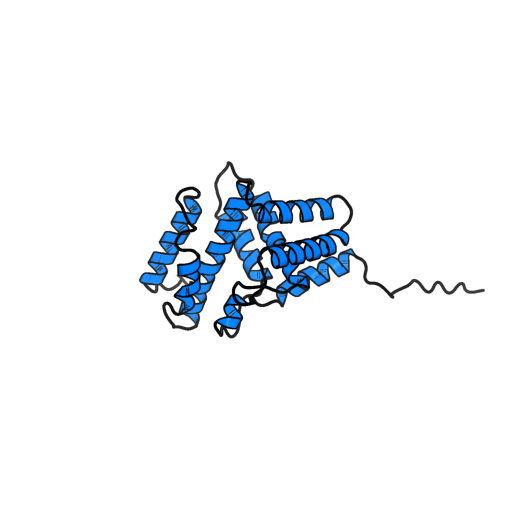71 -1.060 -6.393 1.00 98.25 75 VAL A C 1
ATOM 591 O O . VAL A 1 75 ? 3.605 -2.203 -6.812 1.00 98.25 75 VAL A O 1
ATOM 594 N N . HIS A 1 76 ? 3.909 -0.774 -5.096 1.00 98.44 76 HIS A N 1
ATOM 595 C CA . HIS A 1 76 ? 4.221 -1.805 -4.104 1.00 98.44 76 HIS A CA 1
ATOM 596 C C . HIS A 1 76 ? 3.234 -2.986 -4.061 1.00 98.44 76 HIS A C 1
ATOM 598 O O . HIS A 1 76 ? 3.686 -4.126 -4.092 1.00 98.44 76 HIS A O 1
ATOM 604 N N . ASP A 1 77 ? 1.925 -2.732 -4.153 1.00 98.38 77 ASP A N 1
ATOM 605 C CA . ASP A 1 77 ? 0.891 -3.782 -4.149 1.00 98.38 77 ASP A CA 1
ATOM 606 C C . ASP A 1 77 ? 0.427 -4.198 -5.561 1.00 98.38 77 ASP A C 1
ATOM 608 O O . ASP A 1 77 ? -0.572 -4.897 -5.737 1.00 98.38 77 ASP A O 1
ATOM 612 N N . MET A 1 78 ? 1.131 -3.812 -6.634 1.00 98.25 78 MET A N 1
ATOM 613 C CA . MET A 1 78 ? 0.702 -4.171 -7.999 1.00 98.25 78 MET A CA 1
ATOM 614 C C . MET A 1 78 ? 0.643 -5.689 -8.238 1.00 98.25 78 MET A C 1
ATOM 616 O O . MET A 1 78 ? -0.183 -6.156 -9.034 1.00 98.25 78 MET A O 1
ATOM 620 N N . GLY A 1 79 ? 1.490 -6.465 -7.551 1.00 97.81 79 GLY A N 1
ATOM 621 C CA . GLY A 1 79 ? 1.507 -7.930 -7.625 1.00 97.81 79 GLY A CA 1
ATOM 622 C C . GLY A 1 79 ? 0.192 -8.581 -7.177 1.00 97.81 79 GLY A C 1
ATOM 623 O O . GLY A 1 79 ? -0.196 -9.628 -7.708 1.00 97.81 79 GLY A O 1
ATOM 624 N N . GLU A 1 80 ? -0.560 -7.920 -6.295 1.00 98.25 80 GLU A N 1
ATOM 625 C CA . GLU A 1 80 ? -1.847 -8.398 -5.779 1.00 98.25 80 GLU A CA 1
ATOM 626 C C . GLU A 1 80 ? -2.912 -8.525 -6.875 1.00 98.25 80 GLU A C 1
ATOM 628 O O . GLU A 1 80 ? -3.821 -9.346 -6.785 1.00 98.25 80 GLU A O 1
ATOM 633 N N . SER A 1 81 ? -2.747 -7.822 -8.002 1.00 98.06 81 SER A N 1
ATOM 634 C CA . SER A 1 81 ? -3.603 -7.991 -9.187 1.00 98.06 81 SER A CA 1
ATOM 635 C C . SER A 1 81 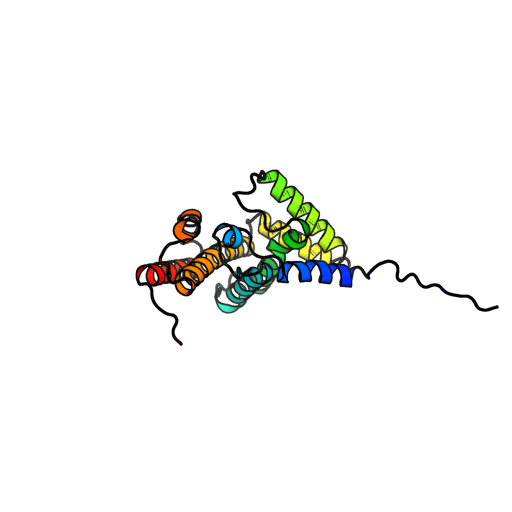? -3.589 -9.414 -9.771 1.00 98.06 81 SER A C 1
ATOM 637 O O . SER A 1 81 ? -4.445 -9.766 -10.596 1.00 98.06 81 SER A O 1
ATOM 639 N N . ILE A 1 82 ? -2.603 -10.230 -9.387 1.00 98.06 82 ILE A N 1
ATOM 640 C CA . ILE A 1 82 ? -2.466 -11.631 -9.786 1.00 98.06 82 ILE A CA 1
ATOM 641 C C . ILE A 1 82 ? -2.750 -12.570 -8.619 1.00 98.06 82 ILE A C 1
ATOM 643 O O . ILE A 1 82 ? -3.451 -13.561 -8.822 1.00 98.06 82 ILE A O 1
ATOM 647 N N . ILE A 1 83 ? -2.194 -12.288 -7.441 1.00 97.19 83 ILE A N 1
ATOM 648 C CA . ILE A 1 83 ? -2.192 -13.236 -6.317 1.00 97.19 83 ILE A CA 1
ATOM 649 C C . ILE A 1 83 ? -3.273 -12.950 -5.263 1.00 97.19 83 ILE A C 1
ATOM 651 O O . ILE A 1 83 ? -3.489 -13.792 -4.397 1.00 97.19 83 ILE A O 1
ATOM 655 N N . GLY A 1 84 ? -3.967 -11.812 -5.370 1.00 97.38 84 GLY A N 1
ATOM 656 C CA . GLY A 1 84 ? -4.873 -11.284 -4.347 1.00 97.38 84 GLY A CA 1
ATOM 657 C C . GLY A 1 84 ? -4.141 -10.542 -3.223 1.00 97.38 84 GLY A C 1
ATOM 658 O O . GLY A 1 84 ? -2.916 -10.581 -3.146 1.00 97.38 84 GLY A O 1
ATOM 659 N N . ASP A 1 85 ? -4.901 -9.875 -2.353 1.00 96.75 85 ASP A N 1
ATOM 660 C CA . ASP A 1 85 ? -4.385 -9.288 -1.107 1.00 96.75 85 ASP A CA 1
ATOM 661 C C . ASP A 1 85 ? -4.242 -10.411 -0.065 1.00 96.75 85 ASP A C 1
ATOM 663 O O . ASP 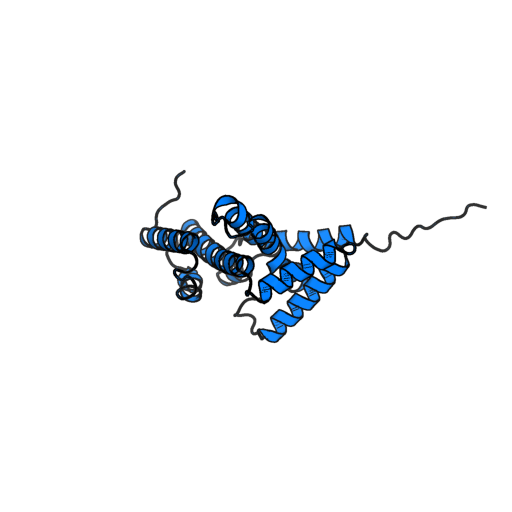A 1 85 ? -5.233 -10.886 0.496 1.00 96.75 85 ASP A O 1
ATOM 667 N N . ILE A 1 86 ? -3.012 -10.902 0.118 1.00 95.19 86 ILE A N 1
ATOM 668 C CA . ILE A 1 86 ? -2.696 -11.986 1.059 1.00 95.19 86 ILE A CA 1
ATOM 669 C C . ILE A 1 86 ? -2.411 -11.389 2.437 1.00 95.19 86 ILE A C 1
ATOM 671 O O . ILE A 1 86 ? -1.424 -10.677 2.645 1.00 95.19 86 ILE A O 1
ATOM 675 N N . THR A 1 87 ? -3.207 -11.784 3.422 1.00 92.44 87 THR A N 1
ATOM 676 C CA . THR A 1 87 ? -3.127 -11.309 4.802 1.00 92.44 87 THR A CA 1
ATOM 677 C C . THR A 1 87 ? -2.343 -12.267 5.707 1.00 92.44 87 THR A C 1
ATOM 679 O O . THR A 1 87 ? -2.130 -13.436 5.375 1.00 92.44 87 THR A O 1
ATOM 682 N N . PRO A 1 88 ? -1.970 -11.833 6.929 1.00 88.31 88 PRO A N 1
ATOM 683 C CA . PRO A 1 88 ? -1.398 -12.729 7.935 1.00 88.31 88 PRO A CA 1
ATOM 684 C C . PRO A 1 88 ? -2.301 -13.902 8.361 1.00 88.31 88 PRO A C 1
ATOM 686 O O . PRO A 1 88 ? -1.812 -14.798 9.041 1.00 88.31 88 PRO A O 1
ATOM 689 N N . HIS A 1 89 ? -3.592 -13.893 8.004 1.00 90.56 89 HIS A N 1
ATOM 690 C CA . HIS A 1 89 ? -4.561 -14.931 8.375 1.00 90.56 89 HIS A CA 1
ATOM 691 C C . HIS A 1 89 ? -4.737 -16.016 7.305 1.00 90.56 89 HIS A C 1
ATOM 693 O O . HIS A 1 89 ? -5.445 -16.985 7.552 1.00 90.56 89 HIS A O 1
ATOM 699 N N . ASP A 1 90 ? -4.098 -15.875 6.141 1.00 91.00 90 ASP A N 1
ATOM 700 C CA . ASP A 1 90 ? -4.208 -16.833 5.033 1.00 91.00 90 ASP A CA 1
ATOM 701 C C . ASP A 1 90 ? -3.213 -18.005 5.145 1.00 91.00 90 ASP A C 1
ATOM 703 O O . ASP A 1 90 ? -3.070 -18.795 4.215 1.00 91.00 90 ASP A O 1
ATOM 707 N N . ASP A 1 91 ? -2.491 -18.111 6.269 1.00 92.31 91 ASP A N 1
ATOM 708 C CA . ASP A 1 91 ? -1.497 -19.155 6.566 1.00 92.31 91 ASP A CA 1
ATOM 709 C C . ASP A 1 91 ? -0.413 -19.348 5.478 1.00 92.31 91 ASP A C 1
ATOM 711 O O . ASP A 1 91 ? 0.263 -20.378 5.412 1.00 92.31 91 ASP A O 1
ATOM 715 N N . VAL A 1 92 ? -0.189 -18.333 4.634 1.00 93.44 92 VAL A N 1
ATOM 716 C CA . VAL A 1 92 ? 0.867 -18.333 3.615 1.00 93.44 92 VAL A CA 1
ATOM 717 C C . VAL A 1 92 ? 2.201 -17.923 4.254 1.00 93.44 92 VAL A C 1
ATOM 719 O O . VAL A 1 92 ? 2.316 -16.820 4.798 1.00 93.44 92 VAL A O 1
ATOM 722 N N . PRO A 1 93 ? 3.261 -18.752 4.172 1.00 95.19 93 PRO A N 1
ATOM 723 C CA . PRO A 1 93 ? 4.575 -18.379 4.685 1.00 95.19 93 PRO A CA 1
ATOM 724 C C . PRO A 1 93 ? 5.106 -17.107 4.017 1.00 95.19 93 PRO A C 1
ATOM 726 O O . PRO A 1 93 ? 5.004 -16.952 2.801 1.00 95.19 93 PRO A O 1
ATOM 729 N N . LYS A 1 94 ? 5.767 -16.230 4.785 1.00 90.31 94 LYS A N 1
ATOM 730 C CA . LYS A 1 94 ? 6.322 -14.963 4.264 1.00 90.31 94 LYS A CA 1
ATOM 731 C C . LYS A 1 94 ? 7.223 -15.149 3.039 1.00 90.31 94 LYS A C 1
ATOM 733 O O . LYS A 1 94 ? 7.160 -14.358 2.109 1.00 90.31 94 LYS A O 1
ATOM 738 N N . THR A 1 95 ? 8.044 -16.199 3.026 1.00 93.50 95 THR A N 1
ATOM 739 C CA . THR A 1 95 ? 8.928 -16.517 1.893 1.00 93.50 95 THR A CA 1
ATOM 740 C C . THR A 1 95 ? 8.150 -16.940 0.650 1.00 93.50 95 THR A C 1
ATOM 742 O O . THR A 1 95 ? 8.533 -16.589 -0.461 1.00 93.50 95 THR A O 1
ATOM 745 N N . THR A 1 96 ? 7.045 -17.665 0.829 1.00 95.44 96 THR A N 1
ATOM 746 C CA . THR A 1 96 ? 6.138 -18.048 -0.256 1.00 95.44 96 THR A CA 1
ATOM 747 C C . THR A 1 96 ? 5.396 -16.832 -0.796 1.00 95.44 96 THR A C 1
ATOM 749 O O . THR A 1 96 ? 5.373 -16.657 -2.010 1.00 95.44 96 THR A O 1
ATOM 752 N N . LYS A 1 97 ? 4.870 -15.963 0.082 1.00 93.69 97 LYS A N 1
ATOM 753 C CA . LYS A 1 97 ? 4.236 -14.690 -0.304 1.00 93.69 97 LYS A CA 1
ATOM 754 C C . LYS A 1 97 ? 5.191 -13.849 -1.152 1.00 93.69 97 LYS A C 1
ATOM 756 O O . LYS A 1 97 ? 4.868 -13.553 -2.295 1.00 93.69 97 LYS A O 1
ATOM 761 N N . ALA A 1 98 ? 6.404 -13.604 -0.654 1.00 94.06 98 ALA A N 1
ATOM 762 C CA . ALA A 1 98 ? 7.410 -12.818 -1.366 1.00 94.06 98 ALA A CA 1
ATOM 763 C C . ALA A 1 98 ? 7.763 -13.411 -2.744 1.00 94.06 98 ALA A C 1
ATOM 765 O O . ALA A 1 98 ? 7.881 -12.683 -3.725 1.00 94.06 98 ALA A O 1
ATOM 766 N N . ALA A 1 99 ? 7.892 -14.739 -2.854 1.00 96.81 99 ALA A N 1
ATOM 767 C CA . ALA A 1 99 ? 8.152 -15.394 -4.138 1.00 96.81 99 ALA A CA 1
ATOM 768 C C . ALA A 1 99 ? 6.968 -15.272 -5.117 1.00 96.81 99 ALA A C 1
ATOM 770 O O . ALA A 1 99 ? 7.176 -15.087 -6.316 1.00 96.81 99 ALA A O 1
ATOM 771 N N . MET A 1 100 ? 5.733 -15.367 -4.617 1.00 97.62 100 MET A N 1
ATOM 772 C CA . MET A 1 100 ? 4.519 -15.187 -5.416 1.00 97.62 100 MET A CA 1
ATOM 773 C C . MET A 1 100 ? 4.368 -13.742 -5.901 1.00 97.62 100 MET A C 1
ATOM 775 O O . MET A 1 100 ? 4.065 -13.532 -7.075 1.00 97.62 100 MET A O 1
ATOM 779 N N . GLU A 1 101 ? 4.616 -12.759 -5.034 1.00 96.56 101 GLU A N 1
ATOM 780 C CA . GLU A 1 101 ? 4.589 -11.332 -5.378 1.00 96.56 101 GLU A CA 1
ATOM 781 C C . GLU A 1 101 ? 5.670 -10.989 -6.399 1.00 96.56 101 GLU A C 1
ATOM 783 O O . GLU A 1 101 ? 5.383 -10.333 -7.399 1.00 96.56 101 GLU A O 1
ATOM 788 N N . PHE A 1 102 ? 6.886 -11.508 -6.207 1.00 97.31 102 PHE A N 1
ATOM 789 C CA . PHE A 1 102 ? 7.978 -11.316 -7.154 1.00 97.31 102 PHE A CA 1
ATOM 790 C C . PHE A 1 102 ? 7.642 -11.900 -8.537 1.00 97.31 102 PHE A C 1
ATOM 792 O O . PHE A 1 102 ? 7.748 -11.214 -9.550 1.00 97.31 102 PHE A O 1
ATOM 799 N N . ALA A 1 103 ? 7.135 -13.135 -8.597 1.00 98.25 103 ALA A N 1
ATOM 800 C CA . ALA A 1 103 ? 6.717 -13.739 -9.864 1.00 98.25 103 ALA A CA 1
ATOM 801 C C . ALA A 1 103 ? 5.551 -12.975 -10.525 1.00 98.25 103 ALA A C 1
ATOM 803 O O . ALA A 1 103 ? 5.469 -12.878 -11.754 1.00 98.25 103 ALA A O 1
ATOM 804 N N . ALA A 1 104 ? 4.634 -12.427 -9.722 1.00 98.19 104 ALA A N 1
ATOM 805 C CA . ALA A 1 104 ? 3.535 -11.612 -10.215 1.00 98.19 104 ALA A CA 1
ATOM 806 C C . ALA A 1 104 ? 4.034 -10.297 -10.821 1.00 98.19 104 ALA A C 1
ATOM 808 O O . ALA A 1 104 ? 3.636 -9.953 -11.937 1.00 98.19 104 ALA A O 1
ATOM 809 N N . ILE A 1 105 ? 4.927 -9.586 -10.130 1.00 97.75 105 ILE A N 1
ATOM 810 C CA . ILE A 1 105 ? 5.450 -8.316 -10.626 1.00 97.75 105 ILE A CA 1
ATOM 811 C C . ILE A 1 105 ? 6.348 -8.522 -11.847 1.00 97.75 105 ILE A C 1
ATOM 813 O O . ILE A 1 105 ? 6.207 -7.769 -12.803 1.00 97.75 105 ILE A O 1
ATOM 817 N N . GLU A 1 106 ? 7.178 -9.573 -11.893 1.00 97.56 106 GLU A N 1
ATOM 818 C CA . GLU A 1 106 ? 7.971 -9.924 -13.083 1.00 97.56 106 GLU A CA 1
ATOM 819 C C . GLU A 1 106 ? 7.072 -10.136 -14.304 1.00 97.56 106 GLU A C 1
ATOM 821 O O . GLU A 1 106 ? 7.356 -9.662 -15.408 1.00 97.56 106 GLU A O 1
ATOM 826 N N . LYS A 1 107 ? 5.933 -10.807 -14.110 1.00 97.50 107 LYS A N 1
ATOM 827 C CA . LYS A 1 107 ? 4.951 -10.981 -15.177 1.00 97.50 107 LYS A CA 1
ATOM 828 C C . LYS A 1 107 ? 4.351 -9.647 -15.617 1.00 97.50 107 LYS A C 1
ATOM 830 O O . LYS A 1 107 ? 4.265 -9.408 -16.820 1.00 97.50 107 LYS A O 1
ATOM 835 N N . ILE A 1 108 ? 3.941 -8.788 -14.685 1.00 97.12 108 ILE A N 1
ATOM 836 C CA . ILE A 1 108 ? 3.348 -7.476 -14.995 1.00 97.12 108 ILE A CA 1
ATOM 837 C C . ILE A 1 108 ? 4.356 -6.584 -15.731 1.00 97.12 108 ILE A C 1
ATOM 839 O O . ILE A 1 108 ? 4.004 -5.967 -16.736 1.00 97.12 108 ILE A O 1
ATOM 843 N N . THR A 1 109 ? 5.611 -6.540 -15.285 1.00 96.62 109 THR A N 1
ATOM 844 C CA . THR A 1 109 ? 6.655 -5.689 -15.877 1.00 96.62 109 THR A CA 1
ATOM 845 C C . THR A 1 109 ? 7.114 -6.176 -17.240 1.00 96.62 109 THR A C 1
ATOM 847 O O . THR A 1 109 ? 7.418 -5.346 -18.094 1.00 96.62 109 THR A O 1
ATOM 850 N N . SER A 1 110 ? 7.070 -7.487 -17.501 1.00 96.38 110 SER A N 1
ATOM 851 C CA . SER A 1 110 ? 7.376 -8.055 -18.824 1.00 96.38 110 SER A CA 1
ATOM 852 C C . SER A 1 110 ? 6.446 -7.568 -19.946 1.00 96.38 110 SER A C 1
ATOM 854 O O . SER A 1 110 ? 6.774 -7.694 -21.126 1.00 96.38 110 SER A O 1
ATOM 856 N N . LEU A 1 111 ? 5.287 -6.998 -19.592 1.00 96.31 111 LEU A N 1
ATOM 857 C CA . LEU A 1 111 ? 4.317 -6.429 -20.531 1.00 96.31 111 LEU A CA 1
ATOM 858 C C . LEU A 1 111 ? 4.647 -4.984 -20.939 1.00 96.31 111 LEU A C 1
ATOM 860 O O . LEU A 1 111 ? 4.030 -4.451 -21.867 1.00 96.31 111 LEU A O 1
ATOM 864 N N . LEU A 1 112 ? 5.598 -4.346 -20.254 1.00 94.69 112 LEU A N 1
ATOM 865 C CA . LEU A 1 112 ? 6.079 -3.002 -20.552 1.00 94.69 112 LEU A CA 1
ATOM 866 C C . LEU A 1 112 ? 7.364 -3.046 -21.394 1.00 94.69 112 LEU A C 1
ATOM 868 O O . LEU A 1 112 ? 8.150 -3.989 -21.308 1.00 94.69 112 LEU A O 1
ATOM 872 N N . PRO A 1 113 ? 7.615 -2.018 -22.220 1.00 89.50 113 PRO A N 1
ATOM 873 C CA . PRO A 1 113 ? 8.827 -1.956 -23.021 1.00 89.50 113 PRO A CA 1
ATOM 874 C C . PRO A 1 113 ? 10.058 -1.624 -22.164 1.00 89.50 113 PRO A C 1
ATOM 876 O O . PRO A 1 113 ? 10.082 -0.607 -21.471 1.00 89.50 113 PRO A O 1
ATOM 879 N N . GLY A 1 114 ? 11.110 -2.438 -22.302 1.00 85.94 114 GLY A N 1
ATOM 880 C CA . GLY A 1 114 ? 12.487 -2.136 -21.890 1.00 85.94 114 GLY A CA 1
ATOM 881 C C . GLY A 1 114 ? 12.612 -1.435 -20.533 1.00 85.94 114 GLY A C 1
ATOM 882 O O . GLY A 1 114 ? 12.200 -1.972 -19.508 1.00 85.94 114 GLY A O 1
ATOM 883 N N . ALA A 1 115 ? 13.161 -0.216 -20.557 1.00 93.19 115 ALA A N 1
ATOM 884 C CA . ALA A 1 115 ? 13.498 0.565 -19.367 1.00 93.19 115 ALA A CA 1
ATOM 885 C C . ALA A 1 115 ? 12.319 0.806 -18.406 1.00 93.19 115 ALA A C 1
ATOM 887 O O . ALA A 1 115 ? 12.534 0.883 -17.202 1.00 93.19 115 ALA A O 1
ATOM 888 N N . SER A 1 116 ? 11.078 0.897 -18.900 1.00 94.25 116 SER A N 1
ATOM 889 C CA . SER A 1 116 ? 9.913 1.120 -18.030 1.00 94.25 116 SER A CA 1
ATOM 890 C C . SER A 1 116 ? 9.557 -0.112 -17.197 1.00 94.25 116 SER A C 1
ATOM 892 O O . SER A 1 116 ? 9.160 0.027 -16.043 1.00 94.25 116 SER A O 1
ATOM 894 N N . GLY A 1 117 ? 9.700 -1.315 -17.764 1.00 95.69 117 GLY A N 1
ATOM 895 C CA . GLY A 1 117 ? 9.496 -2.559 -17.017 1.00 95.69 117 GLY A CA 1
ATOM 896 C C . GLY A 1 117 ? 10.577 -2.758 -15.954 1.00 95.69 117 GLY A C 1
ATOM 897 O O . GLY A 1 117 ? 10.267 -3.108 -14.818 1.00 95.69 117 GLY A O 1
ATOM 898 N N . GLU A 1 118 ? 11.831 -2.462 -16.306 1.00 96.88 118 GLU A N 1
ATOM 899 C CA . GLU A 1 118 ? 12.972 -2.527 -15.385 1.00 96.88 118 GLU A CA 1
ATOM 900 C C . GLU A 1 118 ? 12.843 -1.521 -14.231 1.00 96.88 118 GLU A C 1
ATOM 902 O O . GLU A 1 118 ? 13.033 -1.888 -13.074 1.00 96.88 118 GLU A O 1
ATOM 907 N N . GLU A 1 119 ? 12.456 -0.273 -14.515 1.00 96.88 119 GLU A N 1
ATOM 908 C CA . GLU A 1 119 ? 12.209 0.746 -13.488 1.00 96.88 119 GLU A CA 1
ATOM 909 C C . GLU A 1 119 ? 11.138 0.291 -12.485 1.00 96.88 119 GLU A C 1
ATOM 911 O O . GLU A 1 119 ? 11.349 0.388 -11.277 1.00 96.88 119 GLU A O 1
ATOM 916 N N . LEU A 1 120 ? 10.014 -0.247 -12.970 1.00 97.88 120 LEU A N 1
ATOM 917 C CA . LEU A 1 120 ? 8.920 -0.721 -12.117 1.00 97.88 120 LEU A CA 1
ATOM 918 C C . LEU A 1 120 ? 9.361 -1.907 -11.249 1.00 97.88 120 LEU A C 1
ATOM 920 O O . LEU A 1 120 ? 9.110 -1.907 -10.044 1.00 97.88 120 LEU A O 1
ATOM 924 N N . LEU A 1 121 ? 10.064 -2.883 -11.832 1.00 98.00 121 LEU A N 1
ATOM 925 C CA . LEU A 1 121 ? 10.588 -4.029 -11.086 1.00 98.00 121 LEU A CA 1
ATOM 926 C C . LEU A 1 121 ? 11.563 -3.579 -9.991 1.00 98.00 121 LEU A C 1
ATOM 928 O O . LEU A 1 121 ? 11.462 -4.034 -8.854 1.00 98.00 121 LEU A O 1
ATOM 932 N N . ASN A 1 122 ? 12.466 -2.650 -10.310 1.00 98.38 122 ASN A N 1
ATOM 933 C CA . ASN A 1 122 ? 13.427 -2.112 -9.350 1.00 98.38 122 ASN A CA 1
ATOM 934 C C . ASN A 1 122 ? 12.739 -1.355 -8.208 1.00 98.38 122 ASN A C 1
ATOM 936 O O . ASN A 1 122 ? 13.148 -1.502 -7.060 1.00 98.38 122 ASN A O 1
ATOM 940 N N . LEU A 1 123 ? 11.678 -0.592 -8.494 1.00 98.62 123 LEU A N 1
ATOM 941 C CA . LEU A 1 123 ? 10.869 0.067 -7.463 1.00 98.62 123 LEU A CA 1
ATOM 942 C C . LEU A 1 123 ? 10.201 -0.950 -6.531 1.00 98.62 123 LEU A C 1
ATOM 944 O O . LEU A 1 123 ? 10.246 -0.775 -5.315 1.00 98.62 123 LEU A O 1
ATOM 948 N N . PHE A 1 124 ? 9.619 -2.020 -7.080 1.00 98.56 124 PHE A N 1
ATOM 949 C CA . PHE A 1 124 ? 9.027 -3.087 -6.271 1.00 98.56 124 PHE A CA 1
ATOM 950 C C . PHE A 1 124 ? 10.072 -3.746 -5.360 1.00 98.56 124 PHE A C 1
ATOM 952 O O . PHE A 1 124 ? 9.870 -3.843 -4.152 1.00 98.56 124 PHE A O 1
ATOM 959 N N . VAL A 1 125 ? 11.224 -4.136 -5.917 1.00 98.38 125 VAL A N 1
ATOM 960 C CA . VAL A 1 125 ? 12.318 -4.742 -5.141 1.00 98.38 125 VAL A CA 1
ATOM 961 C C . VAL A 1 125 ? 12.820 -3.786 -4.060 1.00 98.38 125 VAL A C 1
ATOM 963 O O . VAL A 1 125 ? 13.018 -4.197 -2.921 1.00 98.38 125 VAL A O 1
ATOM 966 N N . GLU A 1 126 ? 12.989 -2.503 -4.379 1.00 98.62 126 GLU A N 1
ATOM 967 C CA . GLU A 1 126 ? 13.419 -1.496 -3.410 1.00 98.62 126 GLU A CA 1
ATOM 968 C C . GLU A 1 126 ? 12.430 -1.357 -2.244 1.00 98.62 126 GLU A C 1
ATOM 970 O O . GLU A 1 126 ? 12.854 -1.301 -1.082 1.00 98.62 126 GLU A O 1
ATOM 975 N N . TYR A 1 127 ? 11.124 -1.336 -2.538 1.00 98.69 127 TYR A N 1
ATOM 976 C CA . TYR A 1 127 ? 10.091 -1.337 -1.508 1.00 98.69 127 TYR A CA 1
ATOM 977 C C . TYR A 1 127 ? 10.196 -2.578 -0.624 1.00 98.69 127 TYR A C 1
ATOM 979 O O . TYR A 1 127 ? 10.221 -2.449 0.600 1.00 98.69 127 TYR A O 1
ATOM 987 N N . GLU A 1 128 ? 10.296 -3.767 -1.216 1.00 97.88 128 GLU A N 1
ATOM 988 C CA . GLU A 1 128 ? 10.375 -5.028 -0.476 1.00 97.88 128 GLU A CA 1
ATOM 989 C C . GLU A 1 128 ? 11.608 -5.098 0.427 1.00 97.88 128 GLU A C 1
ATOM 991 O O . GLU A 1 128 ? 11.501 -5.458 1.602 1.00 97.88 128 GLU A O 1
ATOM 996 N N . GLU A 1 129 ? 12.766 -4.655 -0.064 1.00 97.62 129 GLU A N 1
ATOM 997 C CA . GLU A 1 129 ? 13.983 -4.602 0.740 1.00 97.62 129 GLU A CA 1
ATOM 998 C C . GLU A 1 129 ? 13.898 -3.596 1.897 1.00 97.62 129 GLU A C 1
ATOM 1000 O O . GLU A 1 129 ? 14.505 -3.820 2.947 1.00 97.62 129 GLU A O 1
ATOM 1005 N N . GLY A 1 130 ? 13.186 -2.476 1.722 1.00 97.31 130 GLY A N 1
ATOM 1006 C CA . GLY A 1 130 ? 12.955 -1.485 2.779 1.00 97.31 130 GLY A CA 1
ATOM 1007 C C . GLY A 1 130 ? 14.228 -0.812 3.309 1.00 97.31 130 GLY A C 1
ATOM 1008 O O . GLY A 1 130 ? 14.280 -0.403 4.472 1.00 97.31 130 GLY A O 1
ATOM 1009 N N . LYS A 1 131 ? 15.287 -0.733 2.495 1.00 97.25 131 LYS A N 1
ATOM 1010 C CA . LYS A 1 131 ? 16.604 -0.225 2.927 1.00 97.25 131 LYS A CA 1
ATOM 1011 C C . LYS A 1 131 ? 16.791 1.267 2.665 1.00 97.25 131 LYS A C 1
ATOM 1013 O O . LYS A 1 131 ? 17.457 1.932 3.463 1.00 97.25 131 LYS A O 1
ATOM 1018 N N . THR A 1 132 ? 16.235 1.780 1.569 1.00 98.06 132 THR A N 1
ATOM 1019 C CA . THR A 1 132 ? 16.378 3.186 1.169 1.00 98.06 132 THR A CA 1
ATOM 1020 C C . THR A 1 132 ? 15.521 4.103 2.048 1.00 98.06 132 THR A C 1
ATOM 1022 O O . THR A 1 132 ? 14.523 3.647 2.616 1.00 98.06 132 THR A O 1
ATOM 1025 N N . PRO A 1 133 ? 15.894 5.387 2.202 1.00 97.25 133 PRO A N 1
ATOM 1026 C CA . PRO A 1 133 ? 15.075 6.358 2.928 1.00 97.25 133 PRO A CA 1
ATOM 1027 C C . PRO A 1 133 ? 13.638 6.438 2.394 1.00 97.25 133 PRO A C 1
ATOM 1029 O O . PRO A 1 133 ? 12.690 6.424 3.177 1.00 97.25 133 PRO A O 1
ATOM 1032 N N . GLU A 1 134 ? 13.468 6.431 1.071 1.00 98.38 134 GLU A N 1
ATOM 1033 C CA . GLU A 1 134 ? 12.161 6.480 0.417 1.00 98.38 134 GLU A CA 1
ATOM 1034 C C . GLU A 1 134 ? 11.332 5.223 0.705 1.00 98.38 134 GLU A C 1
ATOM 1036 O O . GLU A 1 134 ? 10.181 5.333 1.122 1.00 98.38 134 GLU A O 1
ATOM 1041 N N . ALA A 1 135 ? 11.910 4.023 0.565 1.00 98.31 135 ALA A N 1
ATOM 1042 C CA . ALA A 1 135 ? 11.195 2.778 0.852 1.00 98.31 135 ALA A CA 1
ATOM 1043 C C . ALA A 1 135 ? 10.767 2.678 2.321 1.00 98.31 135 ALA A C 1
ATOM 1045 O O . ALA A 1 135 ? 9.662 2.220 2.612 1.00 98.31 135 ALA A O 1
ATOM 1046 N N . LYS A 1 136 ? 11.607 3.143 3.254 1.00 97.62 136 LYS A N 1
ATOM 1047 C CA . LYS A 1 136 ? 11.254 3.205 4.680 1.00 97.62 136 LYS A CA 1
ATOM 1048 C C . LYS A 1 136 ? 10.058 4.117 4.915 1.00 97.62 136 LYS A C 1
ATOM 1050 O O . LYS A 1 136 ? 9.096 3.684 5.541 1.00 97.62 136 LYS A O 1
ATOM 1055 N N . ILE A 1 137 ? 10.073 5.325 4.352 1.00 97.31 137 ILE A N 1
ATOM 1056 C CA . ILE A 1 137 ? 8.947 6.263 4.457 1.00 97.31 137 ILE A CA 1
ATOM 1057 C C . ILE A 1 137 ? 7.670 5.653 3.887 1.00 97.31 137 ILE A C 1
ATOM 1059 O O . ILE A 1 137 ? 6.629 5.713 4.535 1.00 97.31 137 ILE A O 1
ATOM 1063 N N . VAL A 1 138 ? 7.733 5.015 2.719 1.00 98.44 138 VAL A N 1
ATOM 1064 C CA . VAL A 1 138 ? 6.545 4.410 2.100 1.00 98.44 138 VAL A CA 1
ATOM 1065 C C . VAL A 1 138 ? 6.017 3.244 2.944 1.00 98.44 138 VAL A C 1
ATO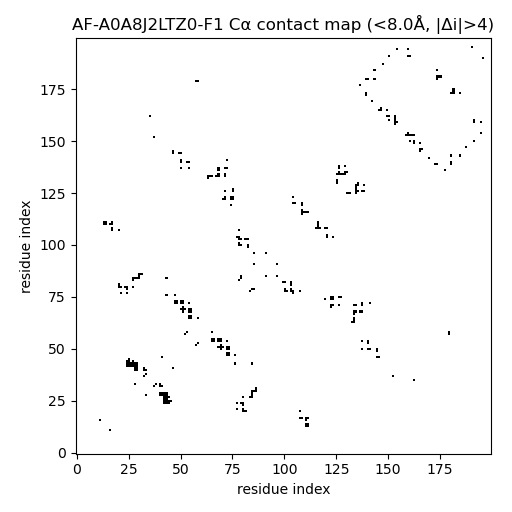M 1067 O O . VAL A 1 138 ? 4.809 3.139 3.113 1.00 98.44 138 VAL A O 1
ATOM 1070 N N . LYS A 1 139 ? 6.881 2.447 3.593 1.00 98.25 139 LYS A N 1
ATOM 1071 C CA . LYS A 1 139 ? 6.453 1.416 4.564 1.00 98.25 139 LYS A CA 1
ATOM 1072 C C . LYS A 1 139 ? 5.805 1.987 5.832 1.00 98.25 139 LYS A C 1
ATOM 1074 O O . LYS A 1 139 ? 5.003 1.296 6.468 1.00 98.25 139 LYS A O 1
ATOM 1079 N N . TYR A 1 140 ? 6.172 3.203 6.237 1.00 97.75 140 TYR A N 1
ATOM 1080 C CA . TYR A 1 140 ? 5.473 3.931 7.300 1.00 97.75 140 TYR A CA 1
ATOM 1081 C C . TYR A 1 140 ? 4.112 4.423 6.806 1.00 97.75 140 TYR A C 1
ATOM 1083 O O . TYR A 1 140 ? 3.123 4.260 7.515 1.00 97.75 140 TYR A O 1
ATOM 1091 N N . LEU A 1 141 ? 4.049 4.978 5.594 1.00 98.25 141 LEU A N 1
ATOM 1092 C CA . LEU A 1 141 ? 2.803 5.449 4.994 1.00 98.25 141 LEU A CA 1
ATOM 1093 C C . LEU A 1 141 ? 1.795 4.321 4.771 1.00 98.25 141 LEU A C 1
ATOM 1095 O O . LEU A 1 141 ? 0.634 4.529 5.085 1.00 98.25 141 LEU A O 1
ATOM 1099 N N . ASP A 1 142 ? 2.228 3.144 4.317 1.00 98.56 142 ASP A N 1
ATOM 1100 C CA . ASP A 1 142 ? 1.393 1.942 4.156 1.00 98.56 142 ASP A CA 1
ATOM 1101 C C . ASP A 1 142 ? 0.655 1.600 5.467 1.00 98.56 142 ASP A C 1
ATOM 1103 O O . ASP A 1 142 ? -0.576 1.606 5.556 1.00 98.56 142 ASP A O 1
ATOM 1107 N N . ARG A 1 143 ? 1.414 1.446 6.558 1.00 98.19 143 ARG A N 1
ATOM 1108 C CA . ARG A 1 143 ? 0.841 1.154 7.880 1.00 98.19 143 ARG A CA 1
ATOM 1109 C C . ARG A 1 143 ? 0.008 2.298 8.439 1.00 98.19 143 ARG A C 1
ATOM 1111 O O . ARG A 1 143 ? -0.980 2.040 9.123 1.00 98.19 143 ARG A O 1
ATOM 1118 N N . TYR A 1 144 ? 0.419 3.544 8.206 1.00 98.50 144 TYR A N 1
ATOM 1119 C CA . TYR A 1 144 ? -0.327 4.710 8.673 1.00 98.50 144 TYR A CA 1
ATOM 1120 C C . TYR A 1 144 ? -1.682 4.806 7.965 1.00 98.50 144 TYR A C 1
ATOM 1122 O O . TYR A 1 144 ? -2.702 4.998 8.623 1.00 98.50 144 TYR A O 1
ATOM 1130 N N . ASP A 1 145 ? -1.698 4.607 6.646 1.00 98.62 145 ASP A N 1
ATOM 1131 C CA . ASP A 1 145 ? -2.911 4.572 5.836 1.00 98.62 145 ASP A CA 1
ATOM 1132 C C . ASP A 1 145 ? -3.900 3.532 6.372 1.00 98.62 145 ASP A C 1
ATOM 1134 O O . ASP A 1 145 ? -5.072 3.837 6.583 1.00 98.62 145 ASP A O 1
ATOM 1138 N N . MET A 1 146 ? -3.400 2.340 6.711 1.00 98.31 146 MET A N 1
ATOM 1139 C CA . MET A 1 146 ? -4.194 1.257 7.288 1.00 98.31 146 MET A CA 1
ATOM 1140 C C . MET A 1 146 ? -4.874 1.659 8.610 1.00 98.31 146 MET A C 1
ATOM 1142 O O . MET A 1 146 ? -6.076 1.450 8.769 1.00 98.31 146 MET A O 1
ATOM 1146 N N . ILE A 1 147 ? -4.155 2.254 9.569 1.00 98.38 147 ILE A N 1
ATOM 1147 C CA . ILE A 1 147 ? -4.769 2.657 10.852 1.00 98.38 147 ILE A CA 1
ATOM 1148 C C . ILE A 1 147 ? -5.671 3.889 10.721 1.00 98.38 147 ILE A C 1
ATOM 1150 O O . ILE A 1 147 ? -6.672 4.003 11.433 1.00 98.38 147 ILE A O 1
ATOM 1154 N N . GLN A 1 148 ? -5.363 4.793 9.790 1.00 98.06 148 GLN A N 1
ATOM 1155 C CA . GLN A 1 148 ? -6.234 5.912 9.443 1.00 98.06 148 GLN A CA 1
ATOM 1156 C C . GLN A 1 148 ? -7.561 5.388 8.875 1.00 98.06 148 GLN A C 1
ATOM 1158 O O . GLN A 1 148 ? -8.630 5.790 9.340 1.00 98.06 148 GLN A O 1
ATOM 1163 N N . GLN A 1 149 ? -7.503 4.428 7.948 1.00 98.44 149 GLN A N 1
ATOM 1164 C CA . GLN A 1 149 ? -8.681 3.773 7.387 1.00 98.44 149 GLN A CA 1
ATOM 1165 C C . GLN A 1 149 ? -9.496 3.033 8.452 1.00 98.44 149 GLN A C 1
ATOM 1167 O O . GLN A 1 149 ? -10.725 3.130 8.472 1.00 98.44 149 GLN A O 1
ATOM 1172 N N . ALA A 1 150 ? -8.825 2.320 9.363 1.00 98.19 150 ALA A N 1
ATOM 1173 C CA . ALA A 1 150 ? -9.486 1.632 10.467 1.00 98.19 150 ALA A CA 1
ATOM 1174 C C . ALA A 1 150 ? -10.307 2.612 11.318 1.00 98.19 150 ALA A C 1
ATOM 1176 O O . ALA A 1 150 ? -11.476 2.359 11.606 1.00 98.19 150 ALA A O 1
ATOM 1177 N N . TYR A 1 151 ? -9.741 3.771 11.668 1.00 97.19 151 TYR A N 1
ATOM 1178 C CA . TYR A 1 151 ? -10.477 4.794 12.411 1.00 97.19 151 TYR A CA 1
ATOM 1179 C C . TYR A 1 151 ? -11.688 5.338 11.634 1.00 97.19 151 TYR A C 1
ATOM 1181 O O . TYR A 1 151 ? -12.763 5.550 12.202 1.00 97.19 151 TYR A O 1
ATOM 1189 N N . GLU A 1 152 ? -11.544 5.547 10.327 1.00 96.94 152 GLU A N 1
ATOM 1190 C CA . GLU A 1 152 ? -12.638 5.997 9.463 1.00 96.94 152 GLU A CA 1
ATOM 1191 C C . GLU A 1 152 ? -13.782 4.974 9.417 1.00 96.94 152 GLU A C 1
ATOM 1193 O O . GLU A 1 152 ? -14.951 5.353 9.541 1.00 96.94 152 GLU A O 1
ATOM 1198 N N . TYR A 1 153 ? -13.468 3.679 9.333 1.00 97.19 153 TYR A N 1
ATOM 1199 C CA . TYR A 1 153 ? -14.470 2.617 9.409 1.00 97.19 153 TYR A CA 1
ATOM 1200 C C . TYR A 1 153 ? -15.131 2.516 10.783 1.00 97.19 153 TYR A C 1
ATOM 1202 O O . TYR A 1 153 ? -16.358 2.462 10.846 1.00 97.19 153 TYR A O 1
ATOM 1210 N N . GLU A 1 154 ? -14.371 2.565 11.882 1.00 95.88 154 GLU A N 1
ATOM 1211 C CA . GLU A 1 154 ? -14.918 2.601 13.252 1.00 95.88 154 GLU A CA 1
ATOM 1212 C C . GLU A 1 154 ? -15.960 3.710 13.422 1.00 95.88 154 GLU A C 1
ATOM 1214 O O . GLU A 1 154 ? -17.018 3.506 14.028 1.00 95.88 154 GLU A O 1
ATOM 1219 N N . ARG A 1 155 ? -15.697 4.876 12.831 1.00 93.56 155 ARG A N 1
ATOM 1220 C CA . ARG A 1 155 ? -16.616 6.013 12.847 1.00 93.56 155 ARG A CA 1
ATOM 1221 C C . ARG A 1 155 ? -17.842 5.811 11.971 1.00 93.56 155 ARG A C 1
ATOM 1223 O O . ARG A 1 155 ? -18.950 6.087 12.432 1.00 93.56 155 ARG A O 1
ATOM 1230 N N . ASN A 1 156 ? -17.664 5.350 10.736 1.00 93.50 156 ASN A N 1
ATOM 1231 C CA . ASN A 1 156 ? -18.769 5.135 9.800 1.00 93.50 156 ASN A CA 1
ATOM 1232 C C . ASN A 1 156 ? -19.742 4.066 10.316 1.00 93.50 156 ASN A C 1
ATOM 1234 O O . ASN A 1 156 ? -20.957 4.254 10.268 1.00 93.50 156 ASN A O 1
ATOM 1238 N N . GLU A 1 157 ? -19.201 3.002 10.905 1.00 93.56 157 GLU A N 1
ATOM 1239 C CA . GLU A 1 157 ? -19.950 1.923 11.552 1.00 93.56 157 GLU A CA 1
ATOM 1240 C C . GLU A 1 157 ? -20.541 2.325 12.910 1.00 93.56 157 GLU A C 1
ATOM 1242 O O . GLU A 1 157 ? -21.380 1.606 13.455 1.00 93.56 157 GLU A O 1
ATOM 1247 N N . LYS A 1 158 ? -20.111 3.463 13.474 1.00 93.56 158 LYS A N 1
ATOM 1248 C CA . LYS A 1 158 ? -20.443 3.919 14.835 1.00 93.56 158 LYS A CA 1
ATOM 1249 C C . LYS A 1 158 ? -20.098 2.872 15.900 1.00 93.56 158 LYS A C 1
ATOM 1251 O O . LYS A 1 158 ? -20.833 2.690 16.870 1.00 93.56 158 LYS A O 1
ATOM 1256 N N . LYS A 1 159 ? -18.965 2.193 15.721 1.00 94.00 159 LYS A N 1
ATOM 1257 C CA . LYS A 1 159 ? -18.436 1.163 16.621 1.00 94.00 159 LYS A CA 1
ATOM 1258 C C . LYS A 1 159 ? -17.028 1.577 17.063 1.00 94.00 159 LYS A C 1
ATOM 1260 O O . LYS A 1 159 ? -16.049 1.146 16.470 1.00 94.00 159 LYS A O 1
ATOM 1265 N N . PRO A 1 160 ? -16.873 2.438 18.077 1.00 93.81 160 PRO A N 1
ATOM 1266 C CA . PRO A 1 160 ? -15.547 2.854 18.520 1.00 93.81 160 PRO A CA 1
ATOM 1267 C C . PRO A 1 160 ? -14.670 1.651 18.880 1.00 93.81 160 PRO A C 1
ATOM 1269 O O . PRO A 1 160 ? -15.117 0.742 19.580 1.00 93.81 160 PRO A O 1
ATOM 1272 N N . LYS A 1 161 ? -13.417 1.673 18.425 1.00 93.69 161 LYS A N 1
ATOM 1273 C CA . LYS A 1 161 ? -12.380 0.690 18.758 1.00 93.69 161 LYS A CA 1
ATOM 1274 C C . LYS A 1 161 ? -12.610 -0.755 18.287 1.00 93.69 161 LYS A C 1
ATOM 1276 O O . LYS A 1 161 ? -11.902 -1.650 18.742 1.00 93.69 161 LYS A O 1
ATOM 1281 N N . PHE A 1 162 ? -13.556 -1.018 17.379 1.00 96.50 162 PHE A N 1
ATOM 1282 C CA . PHE A 1 162 ? -13.808 -2.392 16.914 1.00 96.50 162 PHE A CA 1
ATOM 1283 C C . PHE A 1 162 ? -12.690 -2.968 16.027 1.00 96.50 162 PHE A C 1
ATOM 1285 O O . PHE A 1 162 ? -12.576 -4.185 15.923 1.00 96.50 162 PHE A O 1
ATOM 1292 N N . LEU A 1 163 ? -11.849 -2.116 15.431 1.00 97.38 163 LEU A N 1
ATOM 1293 C CA . LEU A 1 163 ? -10.708 -2.489 14.589 1.00 97.38 163 LEU A CA 1
ATOM 1294 C C . LEU A 1 163 ? -9.380 -2.332 15.349 1.00 97.38 163 LEU A C 1
ATOM 1296 O O . LEU A 1 163 ? -8.343 -2.023 14.764 1.00 97.38 163 LEU A O 1
ATOM 1300 N N . GLN A 1 164 ? -9.396 -2.544 16.671 1.00 97.62 164 GLN A N 1
ATOM 1301 C CA . GLN A 1 164 ? -8.218 -2.403 17.536 1.00 97.62 164 GLN A CA 1
ATOM 1302 C C . GLN A 1 164 ? -7.024 -3.254 17.077 1.00 97.62 164 GLN A C 1
ATOM 1304 O O . GLN A 1 164 ? -5.888 -2.807 17.208 1.00 97.62 164 GLN A O 1
ATOM 1309 N N . GLU A 1 165 ? -7.266 -4.419 16.471 1.00 96.88 165 GLU A N 1
ATOM 1310 C CA . GLU A 1 165 ? -6.202 -5.312 15.991 1.00 96.88 165 GLU A CA 1
ATOM 1311 C C . GLU A 1 165 ? -5.230 -4.637 15.003 1.00 96.88 165 GLU A C 1
ATOM 1313 O O . GLU A 1 165 ? -4.034 -4.922 15.025 1.00 96.88 165 GLU A O 1
ATOM 1318 N N . PHE A 1 166 ? -5.705 -3.683 14.193 1.00 97.38 166 PHE A N 1
ATOM 1319 C CA . PHE A 1 166 ? -4.868 -2.936 13.246 1.00 97.38 166 PHE A CA 1
ATOM 1320 C C . PHE A 1 166 ? -3.953 -1.927 13.954 1.00 97.38 166 PHE A C 1
ATOM 1322 O O . PHE A 1 166 ? -2.814 -1.706 13.537 1.00 97.38 166 PHE A O 1
ATOM 1329 N N . PHE A 1 167 ? -4.427 -1.338 15.054 1.00 97.75 167 PHE A N 1
ATOM 1330 C CA . PHE A 1 167 ? -3.630 -0.444 15.895 1.00 97.75 167 PHE A CA 1
ATOM 1331 C C . PHE A 1 167 ? -2.593 -1.231 16.698 1.00 97.75 167 PHE A C 1
ATOM 1333 O O . PHE A 1 167 ? -1.427 -0.844 16.748 1.00 97.75 167 PHE A O 1
ATOM 1340 N N . ASP A 1 168 ? -2.980 -2.376 17.259 1.00 96.88 168 ASP A N 1
ATOM 1341 C CA . ASP A 1 168 ? -2.069 -3.233 18.021 1.00 96.88 168 ASP A CA 1
ATOM 1342 C C . ASP A 1 168 ? -0.935 -3.766 17.132 1.00 96.88 168 ASP A C 1
ATOM 1344 O O . ASP A 1 168 ? 0.230 -3.768 17.535 1.00 96.88 168 ASP A O 1
ATOM 1348 N N . ALA A 1 169 ? -1.246 -4.133 15.882 1.00 95.00 169 ALA A N 1
ATOM 1349 C CA . ALA A 1 169 ? -0.268 -4.611 14.905 1.00 95.00 169 ALA A CA 1
ATOM 1350 C C . ALA A 1 169 ? 0.790 -3.563 14.502 1.00 95.00 169 ALA A C 1
ATOM 1352 O O . ALA A 1 169 ? 1.841 -3.928 13.970 1.00 95.00 169 ALA A O 1
ATOM 1353 N N . THR A 1 170 ? 0.539 -2.272 14.745 1.00 95.00 170 THR A N 1
ATOM 1354 C CA . THR A 1 170 ? 1.426 -1.167 14.338 1.00 95.00 170 THR A CA 1
ATOM 1355 C C . THR A 1 170 ? 2.030 -0.392 15.512 1.00 95.00 170 THR A C 1
ATOM 1357 O O . THR A 1 170 ? 2.898 0.452 15.293 1.00 95.00 170 THR A O 1
ATOM 1360 N N . ALA A 1 171 ? 1.653 -0.712 16.755 1.00 90.25 171 ALA A N 1
ATOM 1361 C CA . ALA A 1 171 ? 1.983 0.069 17.951 1.00 90.25 171 ALA A CA 1
ATOM 1362 C C . ALA A 1 171 ? 3.488 0.339 18.153 1.00 90.25 171 ALA A C 1
ATOM 1364 O O . ALA A 1 171 ? 3.860 1.414 18.610 1.00 90.25 171 ALA A O 1
ATOM 1365 N N . ASN A 1 172 ? 4.354 -0.610 17.782 1.00 91.31 172 ASN A N 1
ATOM 1366 C CA . ASN A 1 172 ? 5.812 -0.488 17.937 1.00 91.31 172 ASN A CA 1
ATOM 1367 C C . ASN A 1 172 ? 6.546 -0.164 16.628 1.00 91.31 172 ASN A C 1
ATOM 1369 O O . ASN A 1 172 ? 7.770 -0.258 16.574 1.00 91.31 172 ASN A O 1
ATOM 1373 N N . PHE A 1 173 ? 5.814 0.135 15.555 1.00 94.50 173 PHE A N 1
ATOM 1374 C CA . PHE A 1 173 ? 6.413 0.393 14.250 1.00 94.50 173 PHE A CA 1
ATOM 1375 C C . PHE A 1 173 ? 6.795 1.864 14.060 1.00 94.50 173 PHE A C 1
ATOM 1377 O O . PHE A 1 173 ? 7.817 2.159 13.450 1.00 94.50 173 PHE A O 1
ATOM 1384 N N . PHE A 1 174 ? 5.982 2.787 14.575 1.00 94.75 174 PHE A N 1
ATOM 1385 C CA . PHE A 1 174 ? 6.204 4.222 14.414 1.00 94.75 174 PHE A CA 1
ATOM 1386 C C . PHE A 1 174 ? 7.140 4.760 15.498 1.00 94.75 174 PHE A C 1
ATOM 1388 O O . PHE A 1 174 ? 6.738 4.937 16.648 1.00 94.75 174 PHE A O 1
ATOM 1395 N N . ASP A 1 175 ? 8.380 5.045 15.116 1.00 91.81 175 ASP A N 1
ATOM 1396 C CA . ASP A 1 175 ? 9.395 5.660 15.971 1.00 91.81 175 ASP A CA 1
ATOM 1397 C C . ASP A 1 175 ? 9.659 7.135 15.603 1.00 91.81 175 ASP A C 1
ATOM 1399 O O . ASP A 1 175 ? 9.039 7.710 14.703 1.00 91.81 175 ASP A O 1
ATOM 1403 N N . ASP A 1 176 ? 10.606 7.756 16.307 1.00 92.12 176 ASP A N 1
ATOM 1404 C CA . ASP A 1 176 ? 10.975 9.163 16.119 1.00 92.12 176 ASP A CA 1
ATOM 1405 C C . ASP A 1 176 ? 11.867 9.408 14.884 1.00 92.12 176 ASP A C 1
ATOM 1407 O O . ASP A 1 176 ? 12.295 10.538 14.644 1.00 92.12 176 ASP A O 1
ATOM 1411 N N . SER A 1 177 ? 12.157 8.378 14.075 1.00 90.62 177 SER A N 1
ATOM 1412 C CA . SER A 1 177 ? 12.989 8.526 12.871 1.00 90.62 177 SER A CA 1
ATOM 1413 C C . SER A 1 177 ? 12.286 9.300 11.750 1.00 90.62 177 SER A C 1
ATOM 1415 O O . SER A 1 177 ? 12.950 9.911 10.912 1.00 90.62 177 SER A O 1
ATOM 1417 N N . HIS A 1 178 ? 10.949 9.344 11.772 1.00 91.56 178 HIS A N 1
ATOM 1418 C CA . HIS A 1 178 ? 10.122 10.086 10.821 1.00 91.56 178 HIS A CA 1
ATOM 1419 C C . HIS A 1 178 ? 9.126 11.007 11.550 1.00 91.56 178 HIS A C 1
ATOM 1421 O O . HIS A 1 178 ? 7.934 10.691 11.632 1.00 91.56 178 HIS A O 1
ATOM 1427 N N . PRO A 1 179 ? 9.574 12.181 12.045 1.00 92.56 179 PRO A N 1
ATOM 1428 C CA . PRO A 1 179 ? 8.778 13.044 12.925 1.00 92.56 179 PRO A CA 1
ATOM 1429 C C . PRO A 1 179 ? 7.431 13.489 12.346 1.00 92.56 179 PRO A C 1
ATOM 1431 O O . PRO A 1 179 ? 6.454 13.594 13.080 1.00 92.56 179 PRO A O 1
ATOM 1434 N N . ILE A 1 180 ? 7.355 13.721 11.029 1.00 93.94 180 ILE A N 1
ATOM 1435 C CA . ILE A 1 180 ? 6.101 14.105 10.358 1.00 93.94 180 ILE A CA 1
ATOM 1436 C C . ILE A 1 180 ? 5.067 12.980 10.472 1.00 93.94 180 ILE A C 1
ATOM 1438 O O . ILE A 1 180 ? 3.916 13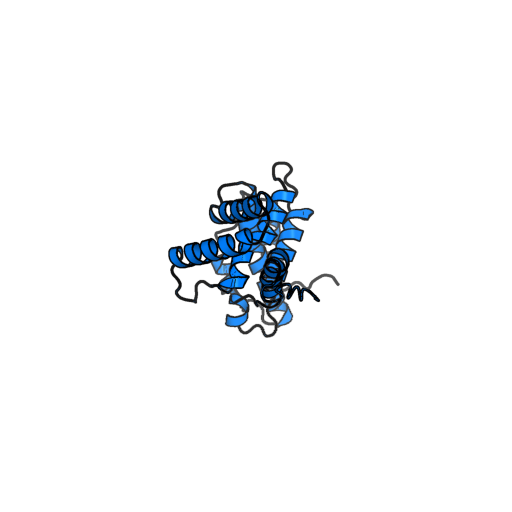.235 10.810 1.00 93.94 180 ILE A O 1
ATOM 1442 N N . ILE A 1 181 ? 5.471 11.733 10.212 1.00 95.12 181 ILE A N 1
ATOM 1443 C CA . ILE A 1 181 ? 4.560 10.585 10.282 1.00 95.12 181 ILE A CA 1
ATOM 1444 C C . ILE A 1 181 ? 4.200 10.295 11.739 1.00 95.12 181 ILE A C 1
ATOM 1446 O O . ILE A 1 181 ? 3.041 10.029 12.043 1.00 95.12 181 ILE A O 1
ATOM 1450 N N . LYS A 1 182 ? 5.165 10.418 12.656 1.00 95.25 182 LYS A N 1
ATOM 1451 C CA . LYS A 1 182 ? 4.922 10.256 14.090 1.00 95.25 182 LYS A CA 1
ATOM 1452 C C . LYS A 1 182 ? 3.873 11.243 14.616 1.00 95.25 182 LYS A C 1
ATOM 1454 O O . LYS A 1 182 ? 2.945 10.829 15.302 1.00 95.25 182 LYS A O 1
ATOM 1459 N N . ASP A 1 183 ? 3.967 12.515 14.230 1.00 95.62 183 ASP A N 1
ATOM 1460 C CA . ASP A 1 183 ? 2.978 13.545 14.572 1.00 95.62 183 ASP A CA 1
ATOM 1461 C C . ASP A 1 183 ? 1.577 13.226 14.011 1.00 95.62 183 ASP A C 1
ATOM 1463 O O . ASP A 1 183 ? 0.574 13.416 14.702 1.00 95.62 183 ASP A O 1
ATOM 1467 N N . LEU A 1 184 ? 1.481 12.679 12.792 1.00 96.06 184 LEU A N 1
ATOM 1468 C CA . LEU A 1 184 ? 0.204 12.218 12.231 1.00 96.06 184 LEU A CA 1
ATOM 1469 C C . LEU A 1 184 ? -0.401 11.061 13.031 1.00 96.06 184 LEU A C 1
ATOM 1471 O O . LEU A 1 184 ? -1.603 11.069 13.300 1.00 96.06 184 LEU A O 1
ATOM 1475 N N . VAL A 1 185 ? 0.420 10.078 13.411 1.00 97.25 185 VAL A N 1
ATOM 1476 C CA . VAL A 1 185 ? -0.002 8.938 14.236 1.00 97.25 185 VAL A CA 1
ATOM 1477 C C . VAL A 1 185 ? -0.513 9.433 15.586 1.00 97.25 185 VAL A C 1
ATOM 1479 O O . VAL A 1 185 ? -1.613 9.066 15.988 1.00 97.25 185 VAL A O 1
ATOM 1482 N N . ASP A 1 186 ? 0.217 10.325 16.257 1.00 96.56 186 ASP A N 1
ATOM 1483 C CA . ASP A 1 186 ? -0.180 10.853 17.567 1.00 96.56 186 ASP A CA 1
ATOM 1484 C C . ASP A 1 186 ? -1.504 11.626 17.497 1.00 96.56 186 ASP A C 1
ATOM 1486 O O . ASP A 1 186 ? -2.385 11.445 18.344 1.00 96.56 186 ASP A O 1
ATOM 1490 N N . LYS A 1 187 ? -1.695 12.433 16.446 1.00 96.44 187 LYS A N 1
ATOM 1491 C CA . LYS A 1 187 ? -2.962 13.133 16.184 1.00 96.44 187 LYS A CA 1
ATOM 1492 C C . LYS A 1 187 ? -4.111 12.169 15.917 1.00 96.44 187 LYS A C 1
ATOM 1494 O O . LYS A 1 187 ? -5.207 12.384 16.436 1.00 96.44 187 LYS A O 1
ATOM 1499 N N . LEU A 1 188 ? -3.875 11.119 15.133 1.00 96.81 188 LEU A N 1
ATOM 1500 C CA . LEU A 1 188 ? -4.870 10.088 14.849 1.00 96.81 188 LEU A CA 1
ATOM 1501 C C . LEU A 1 188 ? -5.281 9.349 16.127 1.00 96.81 188 LEU A C 1
ATOM 1503 O O . LEU A 1 188 ? -6.473 9.218 16.397 1.00 96.81 188 LEU A O 1
ATOM 1507 N N . LEU A 1 189 ? -4.316 8.919 16.943 1.00 96.38 189 LEU A N 1
ATOM 1508 C CA . LEU A 1 189 ? -4.580 8.235 18.209 1.00 96.38 189 LEU A CA 1
ATOM 1509 C C . LEU A 1 189 ? -5.363 9.131 19.176 1.00 96.38 189 LEU A C 1
ATOM 1511 O O . LEU A 1 189 ? -6.359 8.688 19.747 1.00 96.38 189 LEU A O 1
ATOM 1515 N N . ALA A 1 190 ? -4.987 10.406 19.304 1.00 96.12 190 ALA A N 1
ATOM 1516 C CA . ALA A 1 190 ? -5.723 11.367 20.123 1.00 96.12 190 ALA A CA 1
ATOM 1517 C C . ALA A 1 190 ? -7.157 11.595 19.610 1.00 96.12 190 ALA A C 1
ATOM 1519 O O . ALA A 1 190 ? -8.101 11.622 20.401 1.00 96.12 190 ALA A O 1
ATOM 1520 N N . ALA A 1 191 ? -7.342 11.723 18.291 1.00 95.12 191 ALA A N 1
ATOM 1521 C CA . ALA A 1 191 ? -8.663 11.870 17.683 1.00 95.12 191 ALA A CA 1
ATOM 1522 C C . ALA A 1 191 ? -9.536 10.630 17.913 1.00 95.12 191 ALA A C 1
ATOM 1524 O O . ALA A 1 191 ? -10.715 10.772 18.241 1.00 95.12 191 ALA A O 1
ATOM 1525 N N . ARG A 1 192 ? -8.951 9.435 17.793 1.00 95.38 192 ARG A N 1
ATOM 1526 C CA . ARG A 1 192 ? -9.623 8.159 18.042 1.00 95.38 192 ARG A CA 1
ATOM 1527 C C . ARG A 1 192 ? -10.046 7.998 19.494 1.00 95.38 192 ARG A C 1
ATOM 1529 O O . ARG A 1 192 ? -11.175 7.592 19.743 1.00 95.38 192 ARG A O 1
ATOM 1536 N N . GLU A 1 193 ? -9.196 8.370 20.449 1.00 93.88 193 GLU A N 1
ATOM 1537 C CA . GLU A 1 193 ? -9.564 8.367 21.871 1.00 93.88 193 GLU A CA 1
ATOM 1538 C C . GLU A 1 193 ? -10.694 9.357 22.183 1.00 93.88 193 GLU A C 1
ATOM 1540 O O . GLU A 1 193 ? -11.600 9.048 22.957 1.00 93.88 193 GLU A O 1
ATOM 1545 N N . ALA A 1 194 ? -10.690 10.524 21.539 1.00 91.50 194 ALA A N 1
ATOM 1546 C CA . ALA A 1 194 ? -11.724 11.540 21.710 1.00 91.50 194 ALA A CA 1
ATOM 1547 C C . ALA A 1 194 ? -13.011 11.283 20.895 1.00 91.50 194 ALA A C 1
ATOM 1549 O O . ALA A 1 194 ? -14.001 11.986 21.098 1.00 91.50 194 ALA A O 1
ATOM 1550 N N . ASN A 1 195 ? -13.025 10.299 19.985 1.00 83.75 195 ASN A N 1
ATOM 1551 C CA . ASN A 1 195 ? -14.086 10.085 18.988 1.00 83.75 195 ASN A CA 1
ATOM 1552 C C . ASN A 1 195 ? -14.421 11.356 18.171 1.00 83.75 195 ASN A C 1
ATOM 1554 O O . ASN A 1 195 ? -15.587 11.643 17.883 1.00 83.75 195 ASN A O 1
ATOM 1558 N N . THR A 1 196 ? -13.402 12.143 17.810 1.00 77.06 196 THR A N 1
ATOM 1559 C CA . THR A 1 196 ? -13.565 13.454 17.160 1.00 77.06 196 THR A CA 1
ATOM 1560 C C . THR A 1 196 ? -14.145 13.331 15.737 1.00 77.06 196 THR A C 1
ATOM 1562 O O . THR A 1 196 ? -13.604 12.570 14.925 1.00 77.06 196 THR A O 1
ATOM 1565 N N . PRO A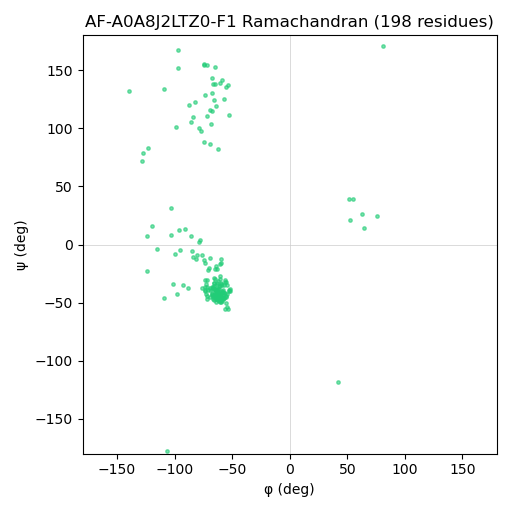 1 197 ? -15.200 14.093 15.372 1.00 68.56 197 PRO A N 1
ATOM 1566 C CA . PRO A 1 197 ? -15.718 14.122 14.005 1.00 68.56 197 PRO A CA 1
ATOM 1567 C C . PRO A 1 197 ? -14.773 14.871 13.048 1.00 68.56 197 PRO A C 1
ATOM 1569 O O . PRO A 1 197 ? -14.036 15.763 13.458 1.00 68.56 197 PRO A O 1
ATOM 1572 N N . PHE A 1 198 ? -14.822 14.541 11.753 1.00 65.94 198 PHE A N 1
ATOM 1573 C CA . PHE A 1 198 ? -14.168 15.357 10.724 1.00 65.94 198 PHE A CA 1
ATOM 1574 C C . PHE A 1 198 ? -14.850 16.720 10.668 1.00 65.94 198 PHE A C 1
ATOM 1576 O O . PHE A 1 198 ? -16.081 16.798 10.709 1.00 65.94 198 PHE A O 1
ATOM 1583 N N . SER A 1 199 ? -14.044 17.771 10.539 1.00 69.25 199 SER A N 1
ATOM 1584 C CA . SER A 1 199 ? -14.542 19.082 10.142 1.00 69.25 199 SER A CA 1
ATOM 1585 C C . SER A 1 199 ? -15.253 18.942 8.795 1.00 69.25 199 SER A C 1
ATOM 1587 O O . SER A 1 199 ? -14.675 18.382 7.863 1.00 69.25 199 SER A O 1
ATOM 1589 N N . GLN A 1 200 ? -16.514 19.378 8.738 1.00 47.16 200 GLN A N 1
ATOM 1590 C CA . GLN A 1 200 ? -17.292 19.448 7.497 1.00 47.16 200 GLN A CA 1
ATOM 1591 C C . GLN A 1 200 ? -16.779 20.561 6.587 1.00 47.16 200 GLN A C 1
ATOM 1593 O O . GLN A 1 200 ? -16.323 21.594 7.133 1.00 47.16 200 GLN A O 1
#

InterPro domains:
  IPR003607 HD/PDEase domain [SM00471] (40-156)
  IPR006674 HD domain [PF13023] (24-179)
  IPR006674 HD domain [PS51831] (44-147)
  IPR039356 5'-deoxynucleotidase YfbR/HDDC2 [PTHR11845] (12-195)

pLDDT: mean 92.84, std 12.07, range [39.97, 98.81]